Protein AF-W5SPZ3-F1 (afdb_monomer)

InterPro domains:
  IPR003459 Borrelia plasmid, OrfA [PF02414] (59-303)

Nearest PDB structures (foldseek):
  2qby-assembly1_B  TM=4.594E-01  e=6.215E-03  Saccharolobus solfataricus
  2qby-assembly1_A  TM=5.334E-01  e=4.120E-02  Saccharolobus solfataricus
  5dym-assembly1_A-2  TM=5.775E-01  e=6.797E-02  Clostridioides difficile R20291
  2dql-assembly1_B  TM=5.260E-01  e=2.068E-01  Nostoc sp. PCC 7120 = FACHB-418
  7ctg-assembly1_A  TM=5.514E-01  e=4.506E-01  Homo sapiens

pLDDT: mean 72.39, std 24.66, range [26.41, 97.06]

Foldseek 3Di:
DDDDDPDDDDPPPDDPVVVLVVLLVVLQVCLVVADPVQFAADESVVLSVLSVVLVVLLVLLVLLLVLLVVQVVVCVVVVNPSDDALVSSVVSSQVVCVVVVHDGDDSVSSVVSVVVCVVLVQWPWDWAQPDDPRDIGIHIHGDPVCVVVSSVSSSVVSSVVSCVVCVRYNYDYPPPDPPPPPPPPPDPPPVNVVVVVVVVVVVVVVVVDDDDDDDDDDDDDDDDDDDDDDDDDDDDDDDDDDDDDDDDDDDDDDDDDDDDDDPPPPPPPPDPVNCCCPVVVDDPVVLVVLVVPDPDPVSSSVD

Structure (mmCIF, N/CA/C/O backbone):
data_AF-W5SPZ3-F1
#
_entry.id   AF-W5SPZ3-F1
#
loop_
_atom_site.group_PDB
_atom_site.id
_atom_site.type_symbol
_atom_site.label_atom_id
_atom_site.label_alt_id
_atom_site.label_comp_id
_atom_site.label_asym_id
_atom_site.label_entity_id
_atom_site.label_seq_id
_atom_site.pdbx_PDB_ins_code
_atom_site.Cartn_x
_atom_site.Cartn_y
_atom_site.Cartn_z
_atom_site.occupancy
_atom_site.B_iso_or_equiv
_atom_site.auth_seq_id
_atom_site.auth_comp_id
_atom_site.auth_asym_id
_atom_site.auth_atom_id
_atom_site.pdbx_PDB_model_num
ATOM 1 N N . MET A 1 1 ? 9.256 -22.462 -10.336 1.00 31.89 1 MET A N 1
ATOM 2 C CA . MET A 1 1 ? 9.452 -21.916 -8.978 1.00 31.89 1 MET A CA 1
ATOM 3 C C . MET A 1 1 ? 10.903 -21.451 -8.911 1.00 31.89 1 MET A C 1
ATOM 5 O O . MET A 1 1 ? 11.784 -22.282 -8.759 1.00 31.89 1 MET A O 1
ATOM 9 N N . LEU A 1 2 ? 11.174 -20.178 -9.215 1.00 26.52 2 LEU A N 1
ATOM 10 C CA . LEU A 1 2 ? 12.537 -19.634 -9.271 1.00 26.52 2 LEU A CA 1
ATOM 11 C C . LEU A 1 2 ? 12.795 -18.860 -7.979 1.00 26.52 2 LEU A C 1
ATOM 13 O O . LEU A 1 2 ? 12.110 -17.883 -7.692 1.00 26.52 2 LEU A O 1
ATOM 17 N N . SER A 1 3 ? 13.736 -19.364 -7.182 1.00 32.34 3 SER A N 1
ATOM 18 C CA . SER A 1 3 ? 14.186 -18.739 -5.942 1.00 32.34 3 SER A CA 1
ATOM 19 C C . SER A 1 3 ? 14.969 -17.475 -6.274 1.00 32.34 3 SER A C 1
ATOM 21 O O . SER A 1 3 ? 15.983 -17.535 -6.965 1.00 32.34 3 SER A O 1
ATOM 23 N N . ILE A 1 4 ? 14.518 -16.343 -5.740 1.00 33.69 4 ILE A N 1
ATOM 24 C CA . ILE A 1 4 ? 15.308 -15.112 -5.663 1.00 33.69 4 ILE A CA 1
ATOM 25 C C . ILE A 1 4 ? 16.590 -15.440 -4.866 1.00 33.69 4 ILE A C 1
ATOM 27 O O . ILE A 1 4 ? 16.495 -16.199 -3.890 1.00 33.69 4 ILE A O 1
ATOM 31 N N . PRO A 1 5 ? 17.781 -14.937 -5.252 1.00 34.94 5 PRO A N 1
ATOM 32 C CA . PRO A 1 5 ? 19.013 -15.240 -4.536 1.00 34.94 5 PRO A CA 1
ATOM 33 C C . PRO A 1 5 ? 18.893 -14.743 -3.096 1.00 34.94 5 PRO A C 1
ATOM 35 O O . PRO A 1 5 ? 18.725 -13.549 -2.839 1.00 34.94 5 PRO A O 1
ATOM 38 N N . LYS A 1 6 ? 18.950 -15.682 -2.149 1.00 42.97 6 LYS A N 1
ATOM 39 C CA . LYS A 1 6 ? 19.091 -15.401 -0.722 1.00 42.97 6 LYS A CA 1
ATOM 40 C C . LYS A 1 6 ? 20.536 -15.003 -0.463 1.00 42.97 6 LYS A C 1
ATOM 42 O O . LYS A 1 6 ? 21.281 -15.807 0.071 1.00 42.97 6 LYS A O 1
ATOM 47 N N . ASP A 1 7 ? 20.907 -13.773 -0.793 1.00 36.78 7 ASP A N 1
ATOM 48 C CA . ASP A 1 7 ? 22.149 -13.208 -0.281 1.00 36.78 7 ASP A CA 1
ATOM 49 C C . ASP A 1 7 ? 21.964 -11.769 0.212 1.00 36.78 7 ASP A C 1
ATOM 51 O O . ASP A 1 7 ? 21.760 -10.818 -0.538 1.00 36.78 7 ASP A O 1
ATOM 55 N N . ASN A 1 8 ? 22.100 -11.674 1.538 1.00 38.31 8 ASN A N 1
ATOM 56 C CA . ASN A 1 8 ? 22.540 -10.531 2.336 1.00 38.31 8 ASN A CA 1
ATOM 57 C C . ASN A 1 8 ? 21.529 -9.439 2.726 1.00 38.31 8 ASN A C 1
ATOM 59 O O . ASN A 1 8 ? 21.464 -8.337 2.193 1.00 38.31 8 ASN A O 1
ATOM 63 N N . LYS A 1 9 ? 20.815 -9.766 3.815 1.00 40.72 9 LYS A N 1
ATOM 64 C CA . LYS A 1 9 ? 20.909 -9.109 5.138 1.00 40.72 9 LYS A CA 1
ATOM 65 C C . LYS A 1 9 ? 21.426 -7.658 5.126 1.00 40.72 9 LYS A C 1
ATOM 67 O O . LYS A 1 9 ? 22.585 -7.403 4.821 1.00 40.72 9 LYS A O 1
ATOM 72 N N . ASN A 1 10 ? 20.578 -6.768 5.651 1.00 33.59 10 ASN A N 1
ATOM 73 C CA . ASN A 1 10 ? 20.735 -5.318 5.840 1.00 33.59 10 ASN A CA 1
ATOM 74 C C . ASN A 1 10 ? 20.197 -4.445 4.699 1.00 33.59 10 ASN A C 1
ATOM 76 O O . ASN A 1 10 ? 20.886 -3.565 4.191 1.00 33.59 10 ASN A O 1
ATOM 80 N N .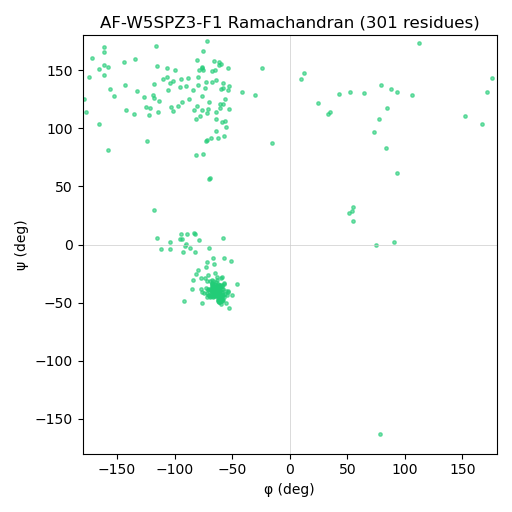 PHE A 1 11 ? 18.890 -4.539 4.443 1.00 39.53 11 PHE A N 1
ATOM 81 C CA . PHE A 1 11 ? 18.112 -3.396 3.947 1.00 39.53 11 PHE A CA 1
ATOM 82 C C . PHE A 1 11 ? 17.986 -2.321 5.055 1.00 39.53 11 PHE A C 1
ATOM 84 O O . PHE A 1 11 ? 16.900 -1.939 5.488 1.00 39.53 11 PHE A O 1
ATOM 91 N N . LYS A 1 12 ? 19.119 -1.833 5.579 1.00 39.62 12 LYS A N 1
ATOM 92 C CA . LYS A 1 12 ? 19.151 -0.589 6.354 1.00 39.62 12 LYS A CA 1
ATOM 93 C C . LYS A 1 12 ? 18.943 0.534 5.347 1.00 39.62 12 LYS A C 1
ATOM 95 O O . LYS A 1 12 ? 19.788 0.701 4.478 1.00 39.62 12 LYS A O 1
ATOM 100 N N . PHE A 1 13 ? 17.799 1.217 5.454 1.00 42.94 13 PHE A N 1
ATOM 101 C CA . PHE A 1 13 ? 17.369 2.400 4.696 1.00 42.94 13 PHE A CA 1
ATOM 102 C C . PHE A 1 13 ? 18.512 3.097 3.939 1.00 42.94 13 PHE A C 1
ATOM 104 O O . PHE A 1 13 ? 19.154 4.010 4.455 1.00 42.94 13 PHE A O 1
ATOM 111 N N . GLN A 1 14 ? 18.772 2.642 2.713 1.00 51.88 14 GLN A N 1
ATOM 112 C CA . GLN A 1 14 ? 19.632 3.354 1.779 1.00 51.88 14 GLN A CA 1
ATOM 113 C C . GLN A 1 14 ? 18.848 4.542 1.221 1.00 51.88 14 GLN A C 1
ATOM 115 O O . GLN A 1 14 ? 17.621 4.485 1.115 1.00 51.88 14 GLN A O 1
ATOM 120 N N . ASP A 1 15 ? 19.570 5.607 0.867 1.00 75.06 15 ASP A N 1
ATOM 121 C CA . ASP A 1 15 ? 19.090 6.720 0.044 1.00 75.06 15 ASP A CA 1
ATOM 122 C C . ASP A 1 15 ? 18.015 6.239 -0.961 1.00 75.06 15 ASP A C 1
ATOM 124 O O . ASP A 1 15 ? 18.263 5.261 -1.679 1.00 75.06 15 ASP A O 1
ATOM 128 N N . PRO A 1 16 ? 16.828 6.883 -1.038 1.00 79.62 16 PRO A N 1
ATOM 129 C CA . PRO A 1 16 ? 15.769 6.514 -1.977 1.00 79.62 16 PRO A CA 1
ATOM 130 C C . PRO A 1 16 ? 16.272 6.261 -3.403 1.00 79.62 16 PRO A C 1
ATOM 132 O O . PRO A 1 16 ? 15.758 5.385 -4.100 1.00 79.62 16 PRO A O 1
ATOM 135 N N . LYS A 1 17 ? 17.304 6.994 -3.840 1.00 84.94 17 LYS A N 1
ATOM 136 C CA . LYS A 1 17 ? 17.933 6.805 -5.151 1.00 84.94 17 LYS A CA 1
ATOM 137 C C . LYS A 1 17 ? 18.665 5.462 -5.264 1.00 84.94 17 LYS A C 1
ATOM 139 O O . LYS A 1 17 ? 18.541 4.801 -6.294 1.00 84.94 17 LYS A O 1
ATOM 144 N N . GLY A 1 18 ? 19.378 5.047 -4.218 1.00 87.44 18 GLY A N 1
ATOM 145 C CA . GLY A 1 18 ? 20.048 3.748 -4.130 1.00 87.44 18 GLY A CA 1
ATOM 146 C C . GLY A 1 18 ? 19.058 2.589 -4.217 1.00 87.44 18 GLY A C 1
ATOM 147 O O . GLY A 1 18 ? 19.229 1.701 -5.051 1.00 87.44 18 GLY A O 1
ATOM 148 N N . GLN A 1 19 ? 17.956 2.658 -3.461 1.00 86.94 19 GLN A N 1
ATOM 149 C CA . GLN A 1 19 ? 16.909 1.631 -3.501 1.00 86.94 19 GLN A CA 1
ATOM 150 C C . GLN A 1 19 ? 16.265 1.510 -4.891 1.00 86.94 19 GLN A C 1
ATOM 152 O O . GLN A 1 19 ? 16.075 0.402 -5.393 1.00 86.94 19 GLN A O 1
ATOM 157 N N . ILE A 1 20 ? 15.956 2.638 -5.541 1.00 91.56 20 ILE A N 1
ATOM 158 C CA . ILE A 1 20 ? 15.399 2.640 -6.903 1.00 91.56 20 ILE A CA 1
ATOM 159 C C . ILE A 1 20 ? 16.369 1.984 -7.886 1.00 91.56 20 ILE A C 1
ATOM 161 O O . ILE A 1 20 ? 15.948 1.169 -8.703 1.00 91.56 20 ILE A O 1
ATOM 165 N N . ASN A 1 21 ? 17.654 2.335 -7.815 1.00 91.69 21 ASN A N 1
ATOM 166 C CA . ASN A 1 21 ? 18.666 1.798 -8.719 1.00 91.69 21 ASN A CA 1
ATOM 167 C C . ASN A 1 21 ? 18.881 0.293 -8.512 1.00 91.69 21 ASN A C 1
ATOM 169 O O . ASN A 1 21 ? 19.030 -0.424 -9.495 1.00 91.69 21 ASN A O 1
ATOM 173 N N . ALA A 1 22 ? 18.847 -0.192 -7.268 1.00 91.38 22 ALA A N 1
ATOM 174 C CA . ALA A 1 22 ? 18.961 -1.617 -6.965 1.00 91.38 22 ALA A CA 1
ATOM 175 C C . ALA A 1 22 ? 17.798 -2.427 -7.565 1.00 91.38 22 ALA A C 1
ATOM 177 O O . ALA A 1 22 ? 18.033 -3.419 -8.250 1.00 91.38 22 ALA A O 1
ATOM 178 N N . ILE A 1 23 ? 16.553 -1.962 -7.381 1.00 92.44 23 ILE A N 1
ATOM 179 C CA . ILE A 1 23 ? 15.364 -2.598 -7.979 1.00 92.44 23 ILE A CA 1
ATOM 180 C C . ILE A 1 23 ? 15.428 -2.533 -9.509 1.00 92.44 23 ILE A C 1
ATOM 182 O O . ILE A 1 23 ? 15.086 -3.487 -10.195 1.00 92.44 23 ILE A O 1
ATOM 186 N N . LEU A 1 24 ? 15.865 -1.404 -10.068 1.00 93.75 24 LEU A N 1
ATOM 187 C CA . LEU A 1 24 ? 15.978 -1.256 -11.514 1.00 93.75 24 LEU A CA 1
ATOM 188 C C . LEU A 1 24 ? 17.011 -2.224 -12.098 1.00 93.75 24 LEU A C 1
ATOM 190 O O . LEU A 1 24 ? 16.742 -2.844 -13.121 1.00 93.75 24 LEU A O 1
ATOM 194 N N . LYS A 1 25 ? 18.161 -2.377 -11.433 1.00 93.12 25 LYS A N 1
ATOM 195 C CA . LYS A 1 25 ? 19.217 -3.302 -11.848 1.00 93.12 25 LYS A CA 1
ATOM 196 C C . LYS A 1 25 ? 18.715 -4.747 -11.859 1.00 93.12 25 LYS A C 1
ATOM 198 O O . LYS A 1 25 ? 18.863 -5.410 -12.880 1.00 93.12 25 LYS A O 1
ATOM 203 N N . SER A 1 26 ? 18.040 -5.192 -10.796 1.00 92.06 26 SER A N 1
ATOM 204 C CA . SER A 1 26 ? 17.489 -6.553 -10.750 1.00 92.06 26 SER A CA 1
ATOM 205 C C . SER A 1 26 ? 16.417 -6.792 -11.819 1.00 92.06 26 SER A C 1
ATOM 207 O O . SER A 1 26 ? 16.366 -7.862 -12.414 1.00 92.06 26 SER A O 1
ATOM 209 N N . LEU A 1 27 ? 15.588 -5.789 -12.136 1.00 93.19 27 LEU A N 1
ATOM 210 C CA . LEU A 1 27 ? 14.609 -5.893 -13.224 1.00 93.19 27 LEU A CA 1
ATOM 211 C C . LEU A 1 27 ? 15.258 -5.980 -14.613 1.00 93.19 27 LEU A C 1
ATOM 213 O O . LEU A 1 27 ? 14.724 -6.664 -15.484 1.00 93.19 27 LEU A O 1
ATOM 217 N N . VAL A 1 28 ? 16.378 -5.286 -14.832 1.00 92.12 28 VAL A N 1
ATOM 218 C CA . VAL A 1 28 ? 17.130 -5.334 -16.097 1.00 92.12 28 VAL A CA 1
ATOM 219 C C . VAL A 1 28 ? 17.830 -6.679 -16.267 1.00 92.12 28 VAL A C 1
ATOM 221 O O . VAL A 1 28 ? 17.812 -7.226 -17.364 1.00 92.12 28 VAL A O 1
ATOM 224 N N . GLU A 1 29 ? 18.382 -7.251 -15.195 1.00 92.38 29 GLU A N 1
ATOM 225 C CA . GLU A 1 29 ? 18.983 -8.595 -15.215 1.00 92.38 29 GLU A CA 1
ATOM 226 C C . GLU A 1 29 ? 17.976 -9.663 -15.687 1.00 92.38 29 GLU A C 1
ATOM 228 O O . GLU A 1 29 ? 18.333 -10.561 -16.448 1.00 92.38 29 GLU A O 1
ATOM 233 N N . LEU A 1 30 ? 16.686 -9.507 -15.358 1.00 90.19 30 LEU A N 1
ATOM 234 C CA . LEU A 1 30 ? 15.619 -10.400 -15.830 1.00 90.19 30 LEU A CA 1
ATOM 235 C C . LEU A 1 30 ? 15.353 -10.331 -17.343 1.00 90.19 30 LEU A C 1
ATOM 237 O O . LEU A 1 30 ? 14.642 -11.192 -17.862 1.00 90.19 30 LEU A O 1
ATOM 241 N N . ASN A 1 31 ? 15.890 -9.347 -18.072 1.00 90.81 31 ASN A N 1
ATOM 242 C CA . ASN A 1 31 ? 15.748 -9.299 -19.530 1.00 90.81 31 ASN A CA 1
ATOM 243 C C . ASN A 1 31 ? 16.418 -10.489 -20.228 1.00 90.81 31 ASN A C 1
ATOM 245 O O . ASN A 1 31 ? 15.949 -10.881 -21.290 1.00 90.81 31 ASN A O 1
ATOM 249 N N . ILE A 1 32 ? 17.467 -11.077 -19.637 1.00 88.06 32 ILE A N 1
ATOM 250 C CA . ILE A 1 32 ? 18.201 -12.225 -20.208 1.00 88.06 32 ILE A CA 1
ATOM 251 C C . ILE A 1 32 ? 17.267 -13.424 -20.443 1.00 88.06 32 ILE A C 1
ATOM 253 O O . ILE A 1 32 ? 17.492 -14.235 -21.335 1.00 88.06 32 ILE A O 1
ATOM 257 N N . HIS A 1 33 ? 16.196 -13.526 -19.657 1.00 87.44 33 HIS A N 1
ATOM 258 C CA . HIS A 1 33 ? 15.232 -14.622 -19.724 1.00 87.44 33 HIS A CA 1
ATOM 259 C C . HIS A 1 33 ? 14.021 -14.328 -20.622 1.00 87.44 33 HIS A C 1
ATOM 261 O O . HIS A 1 33 ? 13.083 -15.124 -20.649 1.00 87.44 33 HIS A O 1
ATOM 267 N N . LYS A 1 34 ? 13.996 -13.184 -21.315 1.00 87.50 34 LYS A N 1
ATOM 268 C CA . LYS A 1 34 ? 12.874 -12.771 -22.166 1.00 87.50 34 LYS A CA 1
ATOM 269 C C . LYS A 1 34 ? 13.198 -13.029 -23.628 1.00 87.50 34 LYS A C 1
ATOM 271 O O . LYS A 1 34 ? 14.313 -12.770 -24.065 1.00 87.50 34 LYS A O 1
ATOM 276 N N . ASP A 1 35 ? 12.204 -13.492 -24.381 1.00 84.25 35 ASP A N 1
ATOM 277 C CA . ASP A 1 35 ? 12.314 -13.646 -25.831 1.00 84.25 35 ASP A CA 1
ATOM 278 C C . ASP A 1 35 ? 12.199 -12.269 -26.514 1.00 84.25 35 ASP A C 1
ATOM 280 O O . ASP A 1 35 ? 11.132 -11.645 -26.423 1.00 84.25 35 ASP A O 1
ATOM 284 N N . PRO A 1 36 ? 13.250 -11.782 -27.204 1.00 79.38 36 PRO A N 1
ATOM 285 C CA . PRO A 1 36 ? 13.216 -10.514 -27.927 1.00 79.38 36 PRO A CA 1
ATOM 286 C C . PRO A 1 36 ? 12.154 -10.442 -29.019 1.00 79.38 36 PRO A C 1
ATOM 288 O O . PRO A 1 36 ? 11.645 -9.359 -29.288 1.00 79.38 36 PRO A O 1
ATOM 291 N N . ASN A 1 37 ? 11.784 -11.575 -29.617 1.00 78.81 37 ASN A N 1
ATOM 292 C CA . ASN A 1 37 ? 10.853 -11.603 -30.743 1.00 78.81 37 ASN A CA 1
ATOM 293 C C . ASN A 1 37 ? 9.386 -11.489 -30.306 1.00 78.81 37 ASN A C 1
ATOM 295 O O . ASN A 1 37 ? 8.538 -11.087 -31.098 1.00 78.81 37 ASN A O 1
ATOM 299 N N . ASN A 1 38 ? 9.083 -11.827 -29.050 1.00 83.19 38 ASN A N 1
ATOM 300 C CA . ASN A 1 38 ? 7.722 -11.831 -28.508 1.00 83.19 38 ASN A CA 1
ATOM 301 C C . ASN A 1 38 ? 7.486 -10.740 -27.445 1.00 83.19 38 ASN A C 1
ATOM 303 O O . ASN A 1 38 ? 6.376 -10.584 -26.939 1.00 83.19 38 ASN A O 1
ATOM 307 N N . SER A 1 39 ? 8.526 -9.989 -27.073 1.00 86.12 39 SER A N 1
ATOM 308 C CA . SER A 1 39 ? 8.454 -8.995 -25.999 1.00 86.12 39 SER A CA 1
ATOM 309 C C . SER A 1 39 ? 8.385 -7.572 -26.539 1.00 86.12 39 SER A C 1
ATOM 311 O O . SER A 1 39 ? 9.126 -7.186 -27.438 1.00 86.12 39 SER A O 1
ATOM 313 N N . GLN A 1 40 ? 7.548 -6.739 -25.926 1.00 89.44 40 GLN A N 1
ATOM 314 C CA . GLN A 1 40 ? 7.516 -5.305 -26.216 1.00 89.44 40 GLN A CA 1
ATOM 315 C C . GLN A 1 40 ? 8.707 -4.594 -25.562 1.00 89.44 40 GLN A C 1
ATOM 317 O O . GLN A 1 40 ? 9.184 -4.998 -24.507 1.00 89.44 40 GLN A O 1
ATOM 322 N N . THR A 1 41 ? 9.185 -3.486 -26.118 1.00 90.44 41 THR A N 1
ATOM 323 C CA . THR A 1 41 ? 10.244 -2.696 -25.469 1.00 90.44 41 THR A CA 1
ATOM 324 C C . THR A 1 41 ? 9.667 -1.661 -24.506 1.00 90.44 41 THR A C 1
ATOM 326 O O . THR A 1 41 ? 8.653 -1.026 -24.796 1.00 90.44 41 THR A O 1
ATOM 329 N N . ILE A 1 42 ? 10.340 -1.421 -23.380 1.00 91.69 42 ILE A N 1
ATOM 330 C CA . ILE A 1 42 ? 9.983 -0.369 -22.422 1.00 91.69 42 ILE A CA 1
ATOM 331 C C . ILE A 1 42 ? 11.215 0.446 -22.021 1.00 91.69 42 ILE A C 1
ATOM 333 O O . ILE A 1 42 ? 12.254 -0.100 -21.659 1.00 91.69 42 ILE A O 1
ATOM 337 N N . ARG A 1 43 ? 11.101 1.778 -22.058 1.00 91.75 43 ARG A N 1
ATOM 338 C CA . ARG A 1 43 ? 12.211 2.673 -21.697 1.00 91.75 43 ARG A CA 1
ATOM 339 C C . ARG A 1 43 ? 12.545 2.578 -20.207 1.00 91.75 43 ARG A C 1
ATOM 341 O O . ARG A 1 43 ? 11.654 2.617 -19.351 1.00 91.75 43 ARG A O 1
ATOM 348 N N . MET A 1 44 ? 13.838 2.605 -19.895 1.00 92.62 44 MET A N 1
ATOM 349 C CA . MET A 1 44 ? 14.387 2.643 -18.535 1.00 92.62 44 MET A CA 1
ATOM 350 C C . MET A 1 44 ? 13.753 3.739 -17.663 1.00 92.62 44 MET A C 1
ATOM 352 O O . MET A 1 44 ? 13.396 3.514 -16.505 1.00 92.62 44 MET A O 1
ATOM 356 N N . SER A 1 45 ? 13.571 4.938 -18.225 1.00 90.62 45 SER A N 1
ATOM 357 C CA . SER A 1 45 ? 12.938 6.077 -17.542 1.00 90.62 45 SER A CA 1
ATOM 358 C C . SER A 1 45 ? 11.508 5.781 -17.079 1.00 90.62 45 SER A C 1
ATOM 360 O O . SER A 1 45 ? 11.119 6.171 -15.973 1.00 90.62 45 SER A O 1
ATOM 362 N N . TYR A 1 46 ? 10.735 5.050 -17.883 1.00 92.81 46 TYR A N 1
ATOM 363 C CA . TYR A 1 46 ? 9.367 4.679 -17.545 1.00 92.81 46 TYR A CA 1
ATOM 364 C C . TYR A 1 46 ? 9.329 3.623 -16.436 1.00 92.81 46 TYR A C 1
ATOM 366 O O . TYR A 1 46 ? 8.549 3.753 -15.490 1.00 92.81 46 TYR A O 1
ATOM 374 N N . VAL A 1 47 ? 10.218 2.626 -16.487 1.00 94.75 47 VAL A N 1
ATOM 375 C CA . VAL A 1 47 ? 10.364 1.635 -15.407 1.00 94.75 47 VAL A CA 1
ATOM 376 C C . VAL A 1 47 ? 10.757 2.321 -14.099 1.00 94.75 47 VAL A C 1
ATOM 378 O O . VAL A 1 47 ? 10.131 2.091 -13.065 1.00 94.75 47 VAL A O 1
ATOM 381 N N . LYS A 1 48 ? 11.711 3.258 -14.142 1.00 95.12 48 LYS A N 1
ATOM 382 C CA . LYS A 1 48 ? 12.108 4.061 -12.977 1.00 95.12 48 LYS A CA 1
ATOM 383 C C . LYS A 1 48 ? 10.922 4.809 -12.359 1.00 95.12 48 LYS A C 1
ATOM 385 O O . LYS A 1 48 ? 10.766 4.823 -11.137 1.00 95.12 48 LYS A O 1
ATOM 390 N N . LEU A 1 49 ? 10.049 5.391 -13.184 1.00 94.38 49 LEU A N 1
ATOM 391 C CA . LEU A 1 49 ? 8.821 6.038 -12.714 1.00 94.38 49 LEU A CA 1
ATOM 392 C C . LEU A 1 49 ? 7.858 5.041 -12.046 1.00 94.38 49 LEU A C 1
ATOM 394 O O . LEU A 1 49 ? 7.248 5.378 -11.027 1.00 94.38 49 LEU A O 1
ATOM 398 N N . GLN A 1 50 ? 7.715 3.829 -12.591 1.00 95.81 50 GLN A N 1
ATOM 399 C CA . GLN A 1 50 ? 6.897 2.779 -11.978 1.00 95.81 50 GLN A CA 1
ATOM 400 C C . GLN A 1 50 ? 7.442 2.356 -10.608 1.00 95.81 50 GLN A C 1
ATOM 402 O O . GLN A 1 50 ? 6.663 2.289 -9.656 1.00 95.81 50 GLN A O 1
ATOM 407 N N . ILE A 1 51 ? 8.763 2.182 -10.469 1.00 95.88 51 ILE A N 1
ATOM 408 C CA . ILE A 1 51 ? 9.415 1.877 -9.182 1.00 95.88 51 ILE A CA 1
ATOM 409 C C . ILE A 1 51 ? 9.127 2.984 -8.160 1.00 95.88 51 ILE A C 1
ATOM 411 O O . ILE A 1 51 ? 8.698 2.703 -7.044 1.00 95.88 51 ILE A O 1
ATOM 415 N N . ILE A 1 52 ? 9.268 4.258 -8.544 1.00 94.06 52 ILE A N 1
ATOM 416 C CA . ILE A 1 52 ? 8.966 5.395 -7.655 1.00 94.06 52 ILE A CA 1
ATOM 417 C C . ILE A 1 52 ? 7.504 5.360 -7.188 1.00 94.06 52 ILE A C 1
ATOM 419 O O . ILE A 1 52 ? 7.216 5.586 -6.010 1.00 94.06 52 ILE A O 1
ATOM 423 N N . LYS A 1 53 ? 6.556 5.088 -8.094 1.00 93.56 53 LYS A N 1
ATOM 424 C CA . LYS A 1 53 ? 5.129 4.973 -7.746 1.00 93.56 53 LYS A CA 1
ATOM 425 C C . LYS A 1 53 ? 4.870 3.790 -6.810 1.00 93.56 53 LYS A C 1
ATOM 427 O O . LYS A 1 53 ? 4.088 3.933 -5.869 1.00 93.56 53 LYS A O 1
ATOM 432 N N . MET A 1 54 ? 5.536 2.661 -7.046 1.00 95.88 54 MET A N 1
ATOM 433 C CA . MET A 1 54 ? 5.471 1.470 -6.203 1.00 95.88 54 MET A CA 1
ATOM 434 C C . MET A 1 54 ? 5.978 1.768 -4.784 1.00 95.88 54 MET A C 1
ATOM 436 O O . MET A 1 54 ? 5.242 1.543 -3.827 1.00 95.88 54 MET A O 1
ATOM 440 N N . LEU A 1 55 ? 7.145 2.402 -4.634 1.00 94.31 55 LEU A N 1
ATOM 441 C CA . LEU A 1 55 ? 7.702 2.776 -3.325 1.00 94.31 55 LEU A CA 1
ATOM 442 C C . LEU A 1 55 ? 6.827 3.800 -2.580 1.00 94.31 55 LEU A C 1
ATOM 444 O O . LEU A 1 55 ? 6.620 3.699 -1.371 1.00 94.31 55 LEU A O 1
ATOM 448 N N . LYS A 1 56 ? 6.226 4.762 -3.295 1.00 93.06 56 LYS A N 1
ATOM 449 C CA . LYS A 1 56 ? 5.231 5.678 -2.703 1.00 93.06 56 LYS A CA 1
ATOM 450 C C . LYS A 1 56 ? 4.009 4.927 -2.171 1.00 93.06 56 LYS A C 1
ATOM 452 O O . LYS A 1 56 ? 3.482 5.278 -1.116 1.00 93.06 56 LYS A O 1
ATOM 457 N N . ARG A 1 57 ? 3.546 3.901 -2.894 1.00 94.88 57 ARG A N 1
ATOM 458 C CA . ARG A 1 57 ? 2.457 3.023 -2.448 1.00 94.88 57 ARG A CA 1
ATOM 459 C C . ARG A 1 57 ? 2.875 2.198 -1.230 1.00 94.88 57 ARG A C 1
ATOM 461 O O . ARG A 1 57 ? 2.119 2.177 -0.267 1.00 94.88 57 ARG A O 1
ATOM 468 N N . TYR A 1 58 ? 4.066 1.607 -1.238 1.00 95.94 58 TYR A N 1
ATOM 469 C CA . TYR A 1 58 ? 4.640 0.873 -0.106 1.00 95.94 58 TYR A CA 1
ATOM 470 C C . TYR A 1 58 ? 4.638 1.706 1.185 1.00 95.94 58 TYR A C 1
ATOM 472 O O . TYR A 1 58 ? 4.019 1.319 2.176 1.00 95.94 58 TYR A O 1
ATOM 480 N N . ASN A 1 59 ? 5.217 2.909 1.140 1.00 94.00 59 ASN A N 1
ATOM 481 C CA . ASN A 1 59 ? 5.270 3.813 2.292 1.00 94.00 59 ASN A CA 1
ATOM 482 C C . ASN A 1 59 ? 3.877 4.177 2.819 1.00 94.00 59 ASN A C 1
ATOM 484 O O . ASN A 1 59 ? 3.679 4.324 4.025 1.00 94.00 59 ASN A O 1
ATOM 488 N N . ARG A 1 60 ? 2.895 4.324 1.924 1.00 96.06 60 ARG A N 1
ATOM 489 C CA . ARG A 1 60 ? 1.507 4.591 2.308 1.00 96.06 60 ARG A CA 1
ATOM 490 C C . ARG A 1 60 ? 0.859 3.386 2.990 1.00 96.06 60 ARG A C 1
ATOM 492 O O . ARG A 1 60 ? 0.225 3.570 4.023 1.00 96.06 60 ARG A O 1
ATOM 499 N N . ILE A 1 61 ? 1.038 2.176 2.457 1.00 97.06 61 ILE A N 1
ATOM 500 C CA . ILE A 1 61 ? 0.496 0.943 3.051 1.00 97.06 61 ILE A CA 1
ATOM 501 C C . ILE A 1 61 ? 1.085 0.721 4.452 1.00 97.06 61 ILE A C 1
ATOM 503 O O . ILE A 1 61 ? 0.343 0.387 5.372 1.00 97.06 61 ILE A O 1
ATOM 507 N N . ILE A 1 62 ? 2.379 0.993 4.656 1.00 96.62 62 ILE A N 1
ATOM 508 C CA . ILE A 1 62 ? 2.998 0.928 5.991 1.00 96.62 62 ILE A CA 1
ATOM 509 C C . ILE A 1 62 ? 2.319 1.885 6.972 1.00 96.62 62 ILE A C 1
ATOM 511 O O . ILE A 1 62 ? 2.030 1.495 8.101 1.00 96.62 62 ILE A O 1
ATOM 515 N N . LYS A 1 63 ? 2.019 3.121 6.556 1.00 96.56 63 LYS A N 1
ATOM 516 C CA . LYS A 1 63 ? 1.290 4.076 7.406 1.00 96.56 63 LYS A CA 1
ATOM 517 C C . LYS A 1 63 ? -0.119 3.594 7.743 1.00 96.56 63 LYS A C 1
ATOM 519 O O . LYS A 1 63 ? -0.556 3.777 8.874 1.00 96.56 63 LYS A O 1
ATOM 524 N N . VAL A 1 64 ? -0.817 2.970 6.789 1.00 97.06 64 VAL A N 1
ATOM 525 C CA . VAL A 1 64 ? -2.129 2.342 7.034 1.00 97.06 64 VAL A CA 1
ATOM 526 C C . VAL A 1 64 ? -2.001 1.240 8.083 1.00 97.06 64 VAL A C 1
ATOM 528 O O . VAL A 1 64 ? -2.744 1.247 9.062 1.00 97.06 64 VAL A O 1
ATOM 531 N N . TYR A 1 65 ? -1.033 0.336 7.915 1.00 97.06 65 TYR A N 1
ATOM 532 C CA . TYR A 1 65 ? -0.782 -0.751 8.861 1.00 97.06 65 TYR A CA 1
ATOM 533 C C . TYR A 1 65 ? -0.458 -0.220 10.266 1.00 97.06 65 TYR A C 1
ATOM 535 O O . TYR A 1 65 ? -1.024 -0.682 11.254 1.00 97.06 65 TYR A O 1
ATOM 543 N N . TRP A 1 66 ? 0.384 0.812 10.357 1.00 97.06 66 TRP A N 1
ATOM 544 C CA . TRP A 1 66 ? 0.715 1.477 11.616 1.00 97.06 66 TRP A CA 1
ATOM 545 C C . TRP A 1 66 ? -0.499 2.152 12.272 1.00 97.06 66 TRP A C 1
ATOM 547 O O . TRP A 1 66 ? -0.713 1.987 13.468 1.00 97.06 66 TRP A O 1
ATOM 557 N N . ALA A 1 67 ? -1.330 2.867 11.507 1.00 96.81 67 ALA A N 1
ATOM 558 C CA . ALA A 1 67 ? -2.526 3.521 12.041 1.00 96.81 67 ALA A CA 1
ATOM 559 C C . ALA A 1 67 ? -3.521 2.506 12.630 1.00 96.81 67 ALA A C 1
ATOM 561 O O . ALA A 1 67 ? -4.101 2.754 13.689 1.00 96.81 67 ALA A O 1
ATOM 562 N N . ILE A 1 68 ? -3.676 1.349 11.973 1.00 96.19 68 ILE A N 1
ATOM 563 C CA . ILE A 1 68 ? -4.462 0.222 12.491 1.00 96.19 68 ILE A CA 1
ATOM 564 C C . ILE A 1 68 ? -3.855 -0.297 13.796 1.00 96.19 68 ILE A C 1
ATOM 566 O O . ILE A 1 68 ? -4.586 -0.481 14.766 1.00 96.19 68 ILE A O 1
ATOM 570 N N . ASN A 1 69 ? -2.533 -0.480 13.843 1.00 95.19 69 ASN A N 1
ATOM 571 C CA . ASN A 1 69 ? -1.831 -0.920 15.047 1.00 95.19 69 ASN A CA 1
ATOM 572 C C . ASN A 1 69 ? -2.100 -0.006 16.242 1.00 95.19 69 ASN A C 1
ATOM 574 O O . ASN A 1 69 ? -2.496 -0.474 17.303 1.00 95.19 69 ASN A O 1
ATOM 578 N N . THR A 1 70 ? -1.942 1.304 16.053 1.00 95.25 70 THR A N 1
ATOM 579 C CA . THR A 1 70 ? -2.184 2.295 17.105 1.00 95.25 70 THR A CA 1
ATOM 580 C C . THR A 1 70 ? -3.624 2.221 17.611 1.00 95.25 70 THR A C 1
ATOM 582 O O . THR A 1 70 ? -3.851 2.130 18.814 1.00 95.25 70 THR A O 1
ATOM 585 N N . LYS A 1 71 ? -4.612 2.182 16.708 1.00 94.62 71 LYS A N 1
ATOM 586 C CA . LYS A 1 71 ? -6.025 2.096 17.101 1.00 94.62 71 LYS A CA 1
ATOM 587 C C . LYS A 1 71 ? -6.393 0.774 17.776 1.00 94.62 71 LYS A C 1
ATOM 589 O O . LYS A 1 71 ? -7.168 0.782 18.727 1.00 94.62 71 LYS A O 1
ATOM 594 N N . ASN A 1 72 ? -5.797 -0.337 17.359 1.00 92.50 72 ASN A N 1
ATOM 595 C CA . ASN A 1 72 ? -5.956 -1.622 18.037 1.00 92.50 72 ASN A CA 1
ATOM 596 C C . ASN A 1 72 ? -5.373 -1.621 19.447 1.00 92.50 72 ASN A C 1
ATOM 598 O O . ASN A 1 72 ? -5.984 -2.182 20.354 1.00 92.50 72 ASN A O 1
ATOM 602 N N . THR A 1 73 ? -4.201 -1.016 19.632 1.00 92.88 73 THR A N 1
ATOM 603 C CA . THR A 1 73 ? -3.568 -0.898 20.947 1.00 92.88 73 THR A CA 1
ATOM 604 C C . THR A 1 73 ? -4.448 -0.090 21.893 1.00 92.88 73 THR A C 1
ATOM 606 O O . THR A 1 73 ? -4.757 -0.576 22.976 1.00 92.88 73 THR A O 1
ATOM 609 N N . ASN A 1 74 ? -4.945 1.067 21.450 1.00 94.12 74 ASN A N 1
ATOM 610 C CA . ASN A 1 74 ? -5.882 1.895 22.211 1.00 94.12 74 ASN A CA 1
ATOM 611 C C . ASN A 1 74 ? -7.171 1.149 22.587 1.00 94.12 74 ASN A C 1
ATOM 613 O O . ASN A 1 74 ? -7.581 1.145 23.747 1.00 94.12 74 ASN A O 1
ATOM 617 N N . TYR A 1 75 ? -7.791 0.467 21.621 1.00 92.00 75 TYR A N 1
ATOM 618 C CA . TYR A 1 75 ? -8.997 -0.327 21.857 1.00 92.00 75 TYR A CA 1
ATOM 619 C C . TYR A 1 75 ? -8.762 -1.413 22.917 1.00 92.00 75 TYR A C 1
ATOM 621 O O . TYR A 1 75 ? -9.573 -1.593 23.819 1.00 92.00 75 TYR A O 1
ATOM 629 N N . LYS A 1 76 ? -7.620 -2.112 22.859 1.00 91.38 76 LYS A N 1
ATOM 630 C CA . LYS A 1 76 ? -7.260 -3.133 23.855 1.00 91.38 76 LYS A CA 1
ATOM 631 C C . LYS A 1 76 ? -6.966 -2.530 25.232 1.00 91.38 76 LYS A C 1
ATOM 633 O O . LYS A 1 76 ? -7.440 -3.063 26.227 1.00 91.38 76 LYS A O 1
ATOM 638 N N . GLN A 1 77 ? -6.206 -1.435 25.296 1.00 94.75 77 GLN A N 1
ATOM 639 C CA . GLN A 1 77 ? -5.841 -0.762 26.553 1.00 94.75 77 GLN A CA 1
ATOM 640 C C . GLN A 1 77 ? -7.054 -0.172 27.275 1.00 94.75 77 GLN A C 1
ATOM 642 O O . GLN A 1 77 ? -7.124 -0.204 28.497 1.00 94.75 77 GLN A O 1
ATOM 647 N N . SER A 1 78 ? -8.027 0.322 26.515 1.00 93.75 78 SER A N 1
ATOM 648 C CA . SER A 1 78 ? -9.284 0.859 27.035 1.00 93.75 78 SER A CA 1
ATOM 649 C C . SER A 1 78 ? -10.336 -0.216 27.328 1.00 93.75 78 SER A C 1
ATOM 651 O O . SER A 1 78 ? -11.495 0.122 27.547 1.00 93.75 78 SER A O 1
ATOM 653 N N . MET A 1 79 ? -9.976 -1.506 27.298 1.00 92.19 79 MET A N 1
ATOM 654 C CA . MET A 1 79 ? -10.913 -2.621 27.503 1.00 92.19 79 MET A CA 1
ATOM 655 C C . MET A 1 79 ? -12.125 -2.579 26.553 1.00 92.19 79 MET A C 1
ATOM 657 O O . MET A 1 79 ? -13.225 -2.998 26.902 1.00 92.19 79 MET A O 1
ATOM 661 N N . GLY A 1 80 ? -11.917 -2.076 25.335 1.00 85.69 80 GLY A N 1
ATOM 662 C CA . GLY A 1 80 ? -12.928 -1.980 24.288 1.00 85.69 80 GLY A CA 1
ATOM 663 C C . GLY A 1 80 ? -13.733 -0.679 24.264 1.00 85.69 80 GLY A C 1
ATOM 664 O O . GLY A 1 80 ? -14.606 -0.550 23.412 1.00 85.69 80 GLY A O 1
ATOM 665 N N . ILE A 1 81 ? -13.444 0.282 25.149 1.00 89.12 81 ILE A N 1
ATOM 666 C CA . ILE A 1 81 ? -14.172 1.560 25.229 1.00 89.12 81 ILE A CA 1
ATOM 667 C C . ILE A 1 81 ? -13.790 2.499 24.073 1.00 89.12 81 ILE A C 1
ATOM 669 O O . ILE A 1 81 ? -14.654 3.149 23.486 1.00 89.12 81 ILE A O 1
ATOM 673 N N . GLU A 1 82 ? -12.505 2.577 23.712 1.00 89.19 82 GLU A N 1
ATOM 674 C CA . GLU A 1 82 ? -12.038 3.404 22.592 1.00 89.19 82 GLU A CA 1
ATOM 675 C C . GLU A 1 82 ? -12.245 2.697 21.251 1.00 89.19 82 GLU A C 1
ATOM 677 O O . GLU A 1 82 ? -11.315 2.171 20.631 1.00 89.19 82 GLU A O 1
ATOM 682 N N . GLU A 1 83 ? -13.488 2.697 20.783 1.00 87.94 83 GLU A N 1
ATOM 683 C CA . GLU A 1 83 ? -13.813 2.220 19.447 1.00 87.94 83 GLU A CA 1
ATOM 684 C C . GLU A 1 83 ? -13.205 3.099 18.348 1.00 87.94 83 GLU A C 1
ATOM 686 O O . GLU A 1 83 ? -12.887 4.281 18.517 1.00 87.94 83 GLU A O 1
ATOM 691 N N . TYR A 1 84 ? -13.053 2.505 17.169 1.00 91.06 84 TYR A N 1
ATOM 692 C CA . TYR A 1 84 ? -12.621 3.220 15.983 1.00 91.06 84 TYR A CA 1
ATOM 693 C C . TYR A 1 84 ? -13.321 2.671 14.746 1.00 91.06 84 TYR A C 1
ATOM 695 O O . TYR A 1 84 ? -13.761 1.524 14.688 1.00 91.06 84 TYR A O 1
ATOM 703 N N . SER A 1 85 ? -13.382 3.509 13.724 1.00 88.88 85 SER A N 1
ATOM 704 C CA . SER A 1 85 ? -13.959 3.198 12.427 1.00 88.88 85 SER A CA 1
ATOM 705 C C . SER A 1 85 ? -12.903 3.233 11.321 1.00 88.88 85 SER A C 1
ATOM 707 O O . SER A 1 85 ? -11.782 3.726 11.487 1.00 88.88 85 SER A O 1
ATOM 709 N N . ALA A 1 86 ? -13.284 2.781 10.124 1.00 89.31 86 ALA A N 1
ATOM 710 C CA . ALA A 1 86 ? -12.457 2.941 8.931 1.00 89.31 86 ALA A CA 1
ATOM 711 C C . ALA A 1 86 ? -12.120 4.418 8.638 1.00 89.31 86 ALA A C 1
ATOM 713 O O . ALA A 1 86 ? -11.021 4.711 8.165 1.00 89.31 86 ALA A O 1
ATOM 714 N N . CYS A 1 87 ? -13.029 5.351 8.947 1.00 89.69 87 CYS A N 1
ATOM 715 C CA . CYS A 1 87 ? -12.802 6.786 8.766 1.00 89.69 87 CYS A CA 1
ATOM 716 C C . CYS A 1 87 ? -11.667 7.304 9.658 1.00 89.69 87 CYS A C 1
ATOM 718 O O . CYS A 1 87 ? -10.881 8.135 9.208 1.00 89.69 87 CYS A O 1
ATOM 720 N N . ASP A 1 88 ? -11.536 6.793 10.884 1.00 93.00 88 ASP A N 1
ATOM 721 C CA . ASP A 1 88 ? -10.474 7.209 11.806 1.00 93.00 88 ASP A CA 1
ATOM 722 C C . ASP A 1 88 ? -9.096 6.820 11.278 1.00 93.00 88 ASP A C 1
ATOM 724 O O . ASP A 1 88 ? -8.183 7.647 11.245 1.00 93.00 88 ASP A O 1
ATOM 728 N N . ILE A 1 89 ? -8.971 5.591 10.768 1.00 95.00 89 ILE A N 1
ATOM 729 C CA . ILE A 1 89 ? -7.751 5.114 10.105 1.00 95.00 89 ILE A CA 1
ATOM 730 C C . ILE A 1 89 ? -7.417 6.000 8.903 1.00 95.00 89 ILE A C 1
ATOM 732 O O . ILE A 1 89 ? -6.286 6.469 8.770 1.00 95.00 89 ILE A O 1
ATOM 736 N N . GLN A 1 90 ? -8.403 6.281 8.046 1.00 93.69 90 GLN A N 1
ATOM 737 C CA . GLN A 1 90 ? -8.208 7.134 6.873 1.00 93.69 90 GLN A CA 1
ATOM 738 C C . GLN A 1 90 ? -7.736 8.539 7.264 1.00 93.69 90 GLN A C 1
ATOM 740 O O . GLN A 1 90 ? -6.791 9.051 6.669 1.00 93.69 90 GLN A O 1
ATOM 745 N N . ASN A 1 91 ? -8.351 9.151 8.277 1.00 94.00 91 ASN A N 1
ATOM 746 C CA . ASN A 1 91 ? -8.002 10.494 8.734 1.00 94.00 91 ASN A CA 1
ATOM 747 C C . ASN A 1 91 ? -6.579 10.560 9.303 1.00 94.00 91 ASN A C 1
ATOM 749 O O . ASN A 1 91 ? -5.851 11.507 9.004 1.00 94.00 91 ASN A O 1
ATOM 753 N N . ILE A 1 92 ? -6.162 9.556 10.081 1.00 95.56 92 ILE A N 1
ATOM 754 C CA . ILE A 1 92 ? -4.787 9.464 10.596 1.00 95.56 92 ILE A CA 1
ATOM 755 C C . ILE A 1 92 ? -3.800 9.374 9.433 1.00 95.56 92 ILE A C 1
ATOM 757 O O . ILE A 1 92 ? -2.848 10.147 9.368 1.00 95.56 92 ILE A O 1
ATOM 761 N N . VAL A 1 93 ? -4.047 8.472 8.481 1.00 96.25 93 VAL A N 1
ATOM 762 C CA . VAL A 1 93 ? -3.145 8.271 7.341 1.00 96.25 93 VAL A CA 1
ATOM 763 C C . VAL A 1 93 ? -3.065 9.519 6.466 1.00 96.25 93 VAL A C 1
ATOM 765 O O . VAL A 1 93 ? -1.972 9.886 6.047 1.00 96.25 93 VAL A O 1
ATOM 768 N N . LEU A 1 94 ? -4.184 10.202 6.212 1.00 94.31 94 LEU A N 1
ATOM 769 C CA . LEU A 1 94 ? -4.186 11.443 5.435 1.00 94.31 94 LEU A CA 1
ATOM 770 C C . LEU A 1 94 ? -3.340 12.532 6.100 1.00 94.31 94 LEU A C 1
ATOM 772 O O . LEU A 1 94 ? -2.515 13.128 5.414 1.00 94.31 94 LEU A O 1
ATOM 776 N N . LYS A 1 95 ? -3.455 12.718 7.421 1.00 94.12 95 LYS A N 1
ATOM 777 C CA . LYS A 1 95 ? -2.601 13.655 8.171 1.00 94.12 95 LYS A CA 1
ATOM 778 C C . LYS A 1 95 ? -1.119 13.285 8.081 1.00 94.12 95 LYS A C 1
ATOM 780 O O . LYS A 1 95 ? -0.282 14.147 7.841 1.00 94.12 95 LYS A O 1
ATOM 785 N N . LEU A 1 96 ? -0.786 11.998 8.223 1.00 93.81 96 LEU A N 1
ATOM 786 C CA . LEU A 1 96 ? 0.599 11.531 8.087 1.00 93.81 96 LEU A CA 1
ATOM 787 C C . LEU A 1 96 ? 1.160 11.776 6.678 1.00 93.81 96 LEU A C 1
ATOM 789 O O . LEU A 1 96 ? 2.338 12.071 6.532 1.00 93.81 96 LEU A O 1
ATOM 793 N N . LEU A 1 97 ? 0.337 11.643 5.636 1.00 92.88 97 LEU A N 1
ATOM 794 C CA . LEU A 1 97 ? 0.753 11.925 4.260 1.00 92.88 97 LEU A CA 1
ATOM 795 C C . LEU A 1 97 ? 0.908 13.427 3.994 1.00 92.88 97 LEU A C 1
ATOM 797 O O . LEU A 1 97 ? 1.817 13.815 3.265 1.00 92.88 97 LEU A O 1
ATOM 801 N N . GLU A 1 98 ? 0.045 14.263 4.572 1.00 90.75 98 GLU A N 1
ATOM 802 C CA . GLU A 1 98 ? 0.148 15.724 4.476 1.00 90.75 98 GLU A CA 1
ATOM 803 C C . GLU A 1 98 ? 1.453 16.234 5.106 1.00 90.75 98 GLU A C 1
ATOM 805 O O . GLU A 1 98 ? 2.138 17.056 4.498 1.00 90.75 98 GLU A O 1
ATOM 810 N N . ASN A 1 99 ? 1.853 15.674 6.253 1.00 89.25 99 ASN A N 1
ATOM 811 C CA . ASN A 1 99 ? 3.115 16.007 6.924 1.00 89.25 99 ASN A CA 1
ATOM 812 C C . ASN A 1 99 ? 4.358 15.655 6.090 1.00 89.25 99 ASN A C 1
ATOM 814 O O . ASN A 1 99 ? 5.366 16.350 6.166 1.00 89.25 99 ASN A O 1
ATOM 818 N N . ASP A 1 100 ? 4.275 14.621 5.253 1.00 85.75 100 ASP A N 1
ATOM 819 C CA . ASP A 1 100 ? 5.357 14.213 4.350 1.00 85.75 100 ASP A CA 1
ATOM 820 C C . ASP A 1 100 ? 5.394 15.032 3.043 1.00 85.75 100 ASP A C 1
ATOM 822 O O . ASP A 1 100 ? 6.067 14.643 2.083 1.00 85.75 100 ASP A O 1
ATOM 826 N N . ALA A 1 101 ? 4.607 16.112 2.948 1.00 81.12 101 ALA A N 1
ATOM 827 C CA . ALA A 1 101 ? 4.357 16.857 1.711 1.00 81.12 101 ALA A CA 1
ATOM 828 C C . ALA A 1 101 ? 3.900 15.951 0.544 1.00 81.12 101 ALA A C 1
ATOM 830 O O . ALA A 1 101 ? 4.114 16.247 -0.638 1.00 81.12 101 ALA A O 1
ATOM 831 N N . ALA A 1 102 ? 3.267 14.815 0.855 1.00 80.25 102 ALA A N 1
ATOM 832 C CA . ALA A 1 102 ? 2.794 13.883 -0.150 1.00 80.25 102 ALA A CA 1
ATOM 833 C C . ALA A 1 102 ? 1.476 14.370 -0.764 1.00 80.25 102 ALA A C 1
ATOM 835 O O . ALA A 1 102 ? 0.641 15.015 -0.130 1.00 80.25 102 ALA A O 1
ATOM 836 N N . LYS A 1 103 ? 1.247 14.008 -2.032 1.00 84.06 103 LYS A N 1
ATOM 837 C CA . LYS A 1 103 ? -0.018 14.304 -2.711 1.00 84.06 103 LYS A CA 1
ATOM 838 C C . LYS A 1 103 ? -1.181 13.657 -1.954 1.00 84.06 103 LYS A C 1
ATOM 840 O O . LYS A 1 103 ? -1.139 12.461 -1.666 1.00 84.06 103 LYS A O 1
ATOM 845 N N . LYS A 1 104 ? -2.250 14.428 -1.738 1.00 88.19 104 LYS A N 1
ATOM 846 C CA . LYS A 1 104 ? -3.498 13.939 -1.147 1.00 88.19 104 LYS A CA 1
ATOM 847 C C . LYS A 1 104 ? -4.032 12.722 -1.904 1.00 88.19 104 LYS A C 1
ATOM 849 O O . LYS A 1 104 ? -4.123 12.718 -3.134 1.00 88.19 104 LYS A O 1
ATOM 854 N N . VAL A 1 105 ? -4.407 11.699 -1.146 1.00 91.81 105 VAL A N 1
ATOM 855 C CA . VAL A 1 105 ? -4.930 10.429 -1.653 1.00 91.81 105 VAL A CA 1
ATOM 856 C C . VAL A 1 105 ? -6.437 10.362 -1.390 1.00 91.81 105 VAL A C 1
ATOM 858 O O . VAL A 1 105 ? -6.918 10.875 -0.383 1.00 91.81 105 VAL A O 1
ATOM 861 N N . CYS A 1 106 ? -7.213 9.765 -2.298 1.00 92.81 106 CYS A N 1
ATOM 862 C CA . CYS A 1 106 ? -8.647 9.577 -2.073 1.00 92.81 106 CYS A CA 1
ATOM 863 C C . CYS A 1 106 ? -8.910 8.426 -1.086 1.00 92.81 106 CYS A C 1
ATOM 865 O O . CYS A 1 106 ? -8.132 7.474 -1.003 1.00 92.81 106 CYS A O 1
ATOM 867 N N . LYS A 1 107 ? -10.043 8.481 -0.374 1.00 92.06 107 LYS A N 1
ATOM 868 C CA . LYS A 1 107 ? -10.444 7.448 0.602 1.00 92.06 107 LYS A CA 1
ATOM 869 C C . LYS A 1 107 ? -10.453 6.043 -0.006 1.00 92.06 107 LYS A C 1
ATOM 871 O O . LYS A 1 107 ? -9.918 5.112 0.586 1.00 92.06 107 LYS A O 1
ATOM 876 N N . ARG A 1 108 ? -10.941 5.923 -1.245 1.00 93.88 108 ARG A N 1
ATOM 877 C CA . ARG A 1 108 ? -10.987 4.657 -1.985 1.00 93.88 108 ARG A CA 1
ATOM 878 C C . ARG A 1 108 ? -9.614 4.014 -2.192 1.00 93.88 108 ARG A C 1
ATOM 880 O O . ARG A 1 108 ? -9.497 2.796 -2.146 1.00 93.88 108 ARG A O 1
ATOM 887 N N . THR A 1 109 ? -8.560 4.801 -2.380 1.00 95.50 109 THR A N 1
ATOM 888 C CA . THR A 1 109 ? -7.203 4.247 -2.483 1.00 95.50 109 THR A CA 1
ATOM 889 C C . THR A 1 109 ? -6.745 3.646 -1.155 1.00 95.50 109 THR A C 1
ATOM 891 O O . THR A 1 109 ? -6.134 2.583 -1.159 1.00 95.50 109 THR A O 1
ATOM 894 N N . LEU A 1 110 ? -7.084 4.272 -0.023 1.00 95.69 110 LEU A N 1
ATOM 895 C CA . LEU A 1 110 ? -6.775 3.721 1.300 1.00 95.69 110 LEU A CA 1
ATOM 896 C C . LEU A 1 110 ? -7.575 2.440 1.579 1.00 95.69 110 LEU A C 1
ATOM 898 O O . LEU A 1 110 ? -7.036 1.498 2.148 1.00 95.69 110 LEU A O 1
ATOM 902 N N . GLU A 1 111 ? -8.826 2.357 1.121 1.00 93.38 111 GLU A N 1
ATOM 903 C CA . GLU A 1 111 ? -9.619 1.118 1.185 1.00 93.38 111 GLU A CA 1
ATOM 904 C C . GLU A 1 111 ? -8.972 -0.025 0.392 1.00 93.38 111 GLU A C 1
ATOM 906 O O . GLU A 1 111 ? -8.934 -1.161 0.862 1.00 93.38 111 GLU A O 1
ATOM 911 N N . LEU A 1 112 ? -8.435 0.260 -0.800 1.00 95.56 112 LEU A N 1
ATOM 912 C CA . LEU A 1 112 ? -7.713 -0.736 -1.598 1.00 95.56 112 LEU A CA 1
ATOM 913 C C . LEU A 1 112 ? -6.421 -1.194 -0.914 1.00 95.56 112 LEU A C 1
ATOM 915 O O . LEU A 1 112 ? -6.065 -2.367 -1.012 1.00 95.56 112 LEU A O 1
ATOM 919 N N . ASP A 1 113 ? -5.736 -0.295 -0.210 1.00 96.69 113 ASP A N 1
ATOM 920 C CA . ASP A 1 113 ? -4.553 -0.642 0.577 1.00 96.69 113 ASP A CA 1
ATOM 921 C C . ASP A 1 113 ? -4.919 -1.531 1.781 1.00 96.69 113 ASP A C 1
ATOM 923 O O . ASP A 1 113 ? -4.243 -2.526 2.029 1.00 96.69 113 ASP A O 1
ATOM 927 N N . ILE A 1 114 ? -6.029 -1.252 2.476 1.00 95.31 114 ILE A N 1
ATOM 928 C CA . ILE A 1 114 ? -6.570 -2.126 3.536 1.00 95.31 114 ILE A CA 1
ATOM 929 C C . ILE A 1 114 ? -6.946 -3.498 2.964 1.00 95.31 114 ILE A C 1
ATOM 931 O O . ILE A 1 114 ? -6.614 -4.529 3.547 1.00 95.31 114 ILE A O 1
ATOM 935 N N . LYS A 1 115 ? -7.595 -3.535 1.793 1.00 95.31 115 LYS A N 1
ATOM 936 C CA . LYS A 1 115 ? -7.933 -4.790 1.109 1.00 95.31 115 LYS A CA 1
ATOM 937 C C . LYS A 1 115 ? -6.680 -5.600 0.769 1.00 95.31 115 LYS A C 1
ATOM 939 O O . LYS A 1 115 ? -6.684 -6.813 0.945 1.00 95.31 115 LYS A O 1
ATOM 944 N N . LEU A 1 116 ? -5.607 -4.944 0.326 1.00 96.38 116 LEU A N 1
ATOM 945 C CA . LEU A 1 116 ? -4.320 -5.593 0.078 1.00 96.38 116 LEU A CA 1
ATOM 946 C C . LEU A 1 116 ? -3.749 -6.200 1.363 1.00 96.38 116 LEU A C 1
ATOM 948 O O . LEU A 1 116 ? -3.377 -7.367 1.353 1.00 96.38 116 LEU A O 1
ATOM 952 N N . LEU A 1 117 ? -3.732 -5.454 2.473 1.00 96.81 117 LEU A N 1
ATOM 953 C CA . LEU A 1 1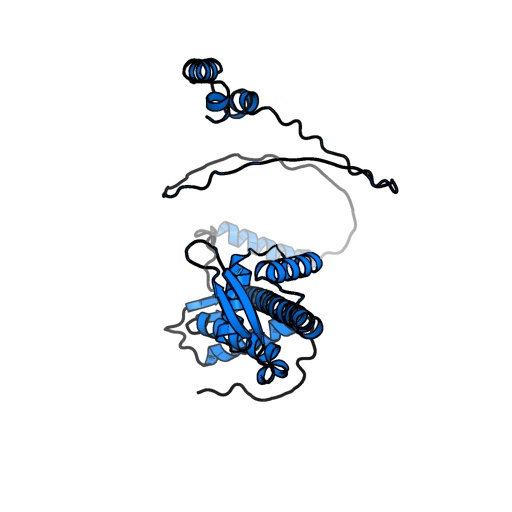17 ? -3.271 -5.976 3.767 1.00 96.81 117 LEU A CA 1
ATOM 954 C C . LEU A 1 117 ? -4.079 -7.204 4.212 1.00 96.81 117 LEU A C 1
ATOM 956 O O . LEU A 1 117 ? -3.515 -8.150 4.758 1.00 96.81 117 LEU A O 1
ATOM 960 N N . ASN A 1 118 ? -5.389 -7.200 3.954 1.00 95.44 118 ASN A N 1
ATOM 961 C CA . ASN A 1 118 ? -6.264 -8.331 4.245 1.00 95.44 118 ASN A CA 1
ATOM 962 C C . ASN A 1 118 ? -5.956 -9.543 3.350 1.00 95.44 118 ASN A C 1
ATOM 964 O O . ASN A 1 118 ? -5.935 -10.666 3.836 1.00 95.44 118 ASN A O 1
ATOM 968 N N . ASN A 1 119 ? -5.670 -9.324 2.063 1.00 95.62 119 ASN A N 1
ATOM 969 C CA . ASN A 1 119 ? -5.274 -10.389 1.134 1.00 95.62 119 ASN A CA 1
ATOM 970 C C . ASN A 1 119 ? -3.912 -11.007 1.486 1.00 95.62 119 ASN A C 1
ATOM 972 O O . ASN A 1 119 ? -3.707 -12.192 1.255 1.00 95.62 119 ASN A O 1
ATOM 976 N N . LEU A 1 120 ? -2.995 -10.218 2.054 1.00 95.38 120 LEU A N 1
ATOM 977 C CA . LEU A 1 120 ? -1.705 -10.698 2.560 1.00 95.38 120 LEU A CA 1
ATOM 978 C C . LEU A 1 120 ? -1.810 -11.388 3.931 1.00 95.38 120 LEU A C 1
ATOM 980 O O . LEU A 1 120 ? -0.786 -11.723 4.518 1.00 95.38 120 LEU A O 1
ATOM 984 N N . ASN A 1 121 ? -3.021 -11.563 4.475 1.00 95.88 121 ASN A N 1
ATOM 985 C CA . ASN A 1 121 ? -3.267 -12.098 5.818 1.00 95.88 121 ASN A CA 1
ATOM 986 C C . ASN A 1 121 ? -2.541 -11.338 6.948 1.00 95.88 121 ASN A C 1
ATOM 988 O O . ASN A 1 121 ? -2.380 -11.865 8.050 1.00 95.88 121 ASN A O 1
ATOM 992 N N . LEU A 1 122 ? -2.131 -10.088 6.701 1.00 96.06 122 LEU A N 1
ATOM 993 C CA . LEU A 1 122 ? -1.510 -9.214 7.704 1.00 96.06 122 LEU A CA 1
ATOM 994 C C . LEU A 1 122 ? -2.557 -8.627 8.652 1.00 96.06 122 LEU A C 1
ATOM 996 O O . LEU A 1 122 ? -2.271 -8.336 9.814 1.00 96.06 122 LEU A O 1
ATOM 1000 N N . ILE A 1 123 ? -3.782 -8.459 8.153 1.00 95.94 123 ILE A N 1
ATOM 1001 C CA . ILE A 1 123 ? -4.950 -8.084 8.944 1.00 95.94 123 ILE A CA 1
ATOM 1002 C C . ILE A 1 123 ? -6.148 -8.955 8.565 1.00 95.94 123 ILE A C 1
ATOM 1004 O O . ILE A 1 123 ? -6.221 -9.491 7.463 1.00 95.94 123 ILE A O 1
ATOM 1008 N N . LYS A 1 124 ? -7.132 -9.023 9.457 1.00 94.88 124 LYS A N 1
ATOM 1009 C CA . LYS A 1 124 ? -8.457 -9.581 9.208 1.00 94.88 124 LYS A CA 1
ATOM 1010 C C . LYS A 1 124 ? -9.507 -8.517 9.482 1.00 94.88 124 LYS A C 1
ATOM 1012 O O . LYS A 1 124 ? -9.650 -8.046 10.611 1.00 94.88 124 LYS A O 1
ATOM 1017 N N . SER A 1 125 ? -10.255 -8.156 8.449 1.00 92.06 125 SER A N 1
ATOM 1018 C CA . SER A 1 125 ? -11.360 -7.203 8.559 1.00 92.06 125 SER A CA 1
ATOM 1019 C C . SER A 1 125 ? -12.577 -7.873 9.204 1.00 92.06 125 SER A C 1
ATOM 1021 O O . SER A 1 125 ? -13.033 -8.920 8.747 1.00 92.06 125 SER A O 1
ATOM 1023 N N . LYS A 1 126 ? -13.122 -7.263 10.256 1.00 89.56 126 LYS A N 1
ATOM 1024 C CA . LYS A 1 126 ? -14.383 -7.640 10.902 1.00 89.56 126 LYS A CA 1
ATOM 1025 C C . LYS A 1 126 ? -15.382 -6.508 10.709 1.00 89.56 126 LYS A C 1
ATOM 1027 O O . LYS A 1 126 ? -15.187 -5.416 11.231 1.00 89.56 126 LYS A O 1
ATOM 1032 N N . ILE A 1 127 ? -16.442 -6.768 9.952 1.00 88.38 127 ILE A N 1
ATOM 1033 C CA . ILE A 1 127 ? -17.491 -5.782 9.684 1.00 88.38 127 ILE A CA 1
ATOM 1034 C C . ILE A 1 127 ? -18.702 -6.123 10.543 1.00 88.38 127 ILE A C 1
ATOM 1036 O O . ILE A 1 127 ? -19.302 -7.182 10.371 1.00 88.38 127 ILE A O 1
ATOM 1040 N N . ILE A 1 128 ? -19.075 -5.208 11.431 1.00 87.31 128 ILE A N 1
ATOM 1041 C CA . ILE A 1 128 ? -20.295 -5.289 12.230 1.00 87.31 128 ILE A CA 1
ATOM 1042 C C . ILE A 1 128 ? -21.358 -4.448 11.531 1.00 87.31 128 ILE A C 1
ATOM 1044 O O . ILE A 1 128 ? -21.172 -3.252 11.310 1.00 87.31 128 ILE A O 1
ATOM 1048 N N . ARG A 1 129 ? -22.461 -5.081 11.128 1.00 89.38 129 ARG A N 1
ATOM 1049 C CA . ARG A 1 129 ? -23.592 -4.408 10.474 1.00 89.38 129 ARG A CA 1
ATOM 1050 C C . ARG A 1 129 ? -24.649 -4.070 11.516 1.00 89.38 129 ARG A C 1
ATOM 1052 O O . ARG A 1 129 ? -25.017 -4.933 12.302 1.00 89.38 129 ARG A O 1
ATOM 1059 N N . PHE A 1 130 ? -25.197 -2.860 11.460 1.00 86.88 130 PHE A N 1
ATOM 1060 C CA . PHE A 1 130 ? -26.214 -2.395 12.415 1.00 86.88 130 PHE A CA 1
ATOM 1061 C C . PHE A 1 130 ? -27.659 -2.714 11.992 1.00 86.88 130 PHE A C 1
ATOM 1063 O O . PHE A 1 130 ? -28.613 -2.220 12.589 1.00 86.88 130 PHE A O 1
ATOM 1070 N N . GLY A 1 131 ? -27.835 -3.516 10.938 1.00 87.50 131 GLY A N 1
ATOM 1071 C CA . GLY A 1 131 ? -29.131 -3.847 10.339 1.00 87.50 131 GLY A CA 1
ATOM 1072 C C . GLY A 1 131 ? -29.316 -3.259 8.937 1.00 87.50 131 GLY A C 1
ATOM 1073 O O . GLY A 1 131 ? -28.477 -2.510 8.427 1.00 87.50 131 GLY A O 1
ATOM 1074 N N . LYS A 1 132 ? -30.420 -3.627 8.274 1.00 89.81 132 LYS A N 1
ATOM 1075 C CA . LYS A 1 132 ? -30.716 -3.213 6.892 1.00 89.81 132 LYS A CA 1
ATOM 1076 C C . LYS A 1 132 ? -30.811 -1.684 6.807 1.00 89.81 132 LYS A C 1
ATOM 1078 O O . LYS A 1 132 ? -31.618 -1.077 7.498 1.00 89.81 132 LYS A O 1
ATOM 1083 N N . GLY A 1 133 ? -29.962 -1.067 5.984 1.00 86.62 133 GLY A N 1
ATOM 1084 C CA . GLY A 1 133 ? -29.927 0.389 5.791 1.00 86.62 133 GLY A CA 1
ATOM 1085 C C . GLY A 1 133 ? -29.295 1.202 6.930 1.00 86.62 133 GLY A C 1
ATOM 1086 O O . GLY A 1 133 ? -29.191 2.415 6.796 1.00 86.62 133 GLY A O 1
ATOM 1087 N N . LYS A 1 134 ? -28.830 0.571 8.020 1.00 85.50 134 LYS A N 1
ATOM 1088 C CA . LYS A 1 134 ? -28.257 1.268 9.191 1.00 85.50 134 LYS A CA 1
ATOM 1089 C C . LYS A 1 134 ? -26.727 1.390 9.171 1.00 85.50 134 LYS A C 1
ATOM 1091 O O . LYS A 1 134 ? -26.129 1.870 10.126 1.00 85.50 134 LYS A O 1
ATOM 1096 N N . GLY A 1 135 ? -26.087 0.966 8.082 1.00 84.88 135 GLY A N 1
ATOM 1097 C CA . GLY A 1 135 ? -24.636 1.036 7.916 1.00 84.88 135 GLY A CA 1
ATOM 1098 C C . GLY A 1 135 ? -23.867 -0.067 8.651 1.00 84.88 135 GLY A C 1
ATOM 1099 O O . GLY A 1 135 ? -24.411 -1.120 9.004 1.00 84.88 135 GLY A O 1
ATOM 1100 N N . SER A 1 136 ? -22.564 0.157 8.817 1.00 83.19 136 SER A N 1
ATOM 1101 C CA . SER A 1 136 ? -21.637 -0.802 9.419 1.00 83.19 136 SER A CA 1
ATOM 1102 C C . SER A 1 136 ? -20.383 -0.132 9.972 1.00 83.19 136 SER A C 1
ATOM 1104 O O . SER A 1 136 ? -19.929 0.864 9.409 1.00 83.19 136 SER A O 1
ATOM 1106 N N . VAL A 1 137 ? -19.768 -0.748 10.980 1.00 84.94 137 VAL A N 1
ATOM 1107 C CA . VAL A 1 137 ? -18.421 -0.412 11.464 1.00 84.94 137 VAL A CA 1
ATOM 1108 C C . VAL A 1 137 ? -17.451 -1.530 11.103 1.00 84.94 137 VAL A C 1
ATOM 1110 O O . VAL A 1 137 ? -17.806 -2.708 11.101 1.00 84.94 137 VAL A O 1
ATOM 1113 N N . ALA A 1 138 ? -16.226 -1.149 10.749 1.00 85.38 138 ALA A N 1
ATOM 1114 C CA . ALA A 1 138 ? -15.155 -2.072 10.412 1.00 85.38 138 ALA A CA 1
ATOM 1115 C C . ALA A 1 138 ? -14.043 -1.988 11.460 1.00 85.38 138 ALA A C 1
ATOM 1117 O O . ALA A 1 138 ? -13.462 -0.921 11.652 1.00 85.38 138 ALA A O 1
ATOM 1118 N N . TYR A 1 139 ? -13.731 -3.133 12.061 1.00 88.12 139 TYR A N 1
ATOM 1119 C CA . TYR A 1 139 ? -12.577 -3.353 12.927 1.00 88.12 139 TYR A CA 1
ATOM 1120 C C . TYR A 1 139 ? -11.544 -4.198 12.184 1.00 88.12 139 TYR A C 1
ATOM 1122 O O . TYR A 1 139 ? -11.894 -5.020 11.332 1.00 88.12 139 TYR A O 1
ATOM 1130 N N . TYR A 1 140 ? -10.269 -4.042 12.521 1.00 92.75 140 TYR A N 1
ATOM 1131 C CA . TYR A 1 140 ? -9.185 -4.773 11.871 1.00 92.75 140 TYR A CA 1
ATOM 1132 C C . TYR A 1 140 ? -8.357 -5.507 12.914 1.00 92.75 140 TYR A C 1
ATOM 1134 O O . TYR A 1 140 ? -7.741 -4.889 13.770 1.00 92.75 140 TYR A O 1
ATOM 1142 N N . VAL A 1 141 ? -8.299 -6.832 12.836 1.00 91.06 141 VAL A N 1
ATOM 1143 C CA . VAL A 1 141 ? -7.457 -7.645 13.721 1.00 91.06 141 VAL A CA 1
ATOM 1144 C C . VAL A 1 141 ? -6.123 -7.883 13.030 1.00 91.06 141 VAL A C 1
ATOM 1146 O O . VAL A 1 141 ? -6.113 -8.408 11.924 1.00 91.06 141 VAL A O 1
ATOM 1149 N N . GLN A 1 142 ? -5.005 -7.505 13.644 1.00 92.81 142 GLN A N 1
ATOM 1150 C CA . GLN A 1 142 ? -3.683 -7.783 13.075 1.00 92.81 142 GLN A CA 1
ATOM 1151 C C . GLN A 1 142 ? -3.247 -9.218 13.335 1.00 92.81 142 GLN A C 1
ATOM 1153 O O . GLN A 1 142 ? -3.503 -9.773 14.405 1.00 92.81 142 GLN A O 1
ATOM 1158 N N . ASN A 1 143 ? -2.545 -9.784 12.360 1.00 92.75 143 ASN A N 1
ATOM 1159 C CA . ASN A 1 143 ? -1.847 -11.041 12.532 1.00 92.75 143 ASN A CA 1
ATOM 1160 C C . ASN A 1 143 ? -0.502 -10.784 13.225 1.00 92.75 143 ASN A C 1
ATOM 1162 O O . ASN A 1 143 ? 0.418 -10.219 12.633 1.00 92.75 143 ASN A O 1
ATOM 1166 N N . MET A 1 144 ? -0.401 -11.187 14.491 1.00 92.00 144 MET A N 1
ATOM 1167 C CA . MET A 1 144 ? 0.804 -10.969 15.294 1.00 92.00 144 MET A CA 1
ATOM 1168 C C . MET A 1 144 ? 1.977 -11.851 14.850 1.00 92.00 144 MET A C 1
ATOM 1170 O O . MET A 1 144 ? 3.121 -11.437 15.007 1.00 92.00 144 MET A O 1
ATOM 1174 N N . GLU A 1 145 ? 1.711 -13.013 14.245 1.00 92.81 145 GLU A N 1
ATOM 1175 C CA . GLU A 1 145 ? 2.748 -13.927 13.744 1.00 92.81 145 GLU A CA 1
ATOM 1176 C C . GLU A 1 145 ? 3.516 -13.306 12.571 1.00 92.81 145 GLU A C 1
ATOM 1178 O O . GLU A 1 145 ? 4.737 -13.413 12.489 1.00 92.81 145 GLU A O 1
ATOM 1183 N N . LEU A 1 146 ? 2.808 -12.586 11.695 1.00 90.94 146 LEU A N 1
ATOM 1184 C CA . LEU A 1 146 ? 3.385 -11.893 10.536 1.00 90.94 146 LEU A CA 1
ATOM 1185 C C . LEU A 1 146 ? 3.797 -10.445 10.842 1.00 90.94 146 LEU A C 1
ATOM 1187 O O . LEU A 1 146 ? 4.318 -9.741 9.974 1.00 90.94 146 LEU A O 1
ATOM 1191 N N . MET A 1 147 ? 3.584 -9.969 12.072 1.00 90.50 147 MET A N 1
ATOM 1192 C CA . MET A 1 147 ? 3.943 -8.608 12.467 1.00 90.50 147 MET A CA 1
ATOM 1193 C C . MET A 1 147 ? 5.440 -8.308 12.288 1.00 90.50 147 MET A C 1
ATOM 1195 O O . MET A 1 147 ? 5.741 -7.212 11.820 1.00 90.50 147 MET A O 1
ATOM 1199 N N . PRO A 1 148 ? 6.399 -9.201 12.598 1.00 93.44 148 PRO A N 1
ATOM 1200 C CA . PRO A 1 148 ? 7.817 -8.888 12.406 1.00 93.44 148 PRO A CA 1
ATOM 1201 C C . PRO A 1 148 ? 8.192 -8.684 10.931 1.00 93.44 148 PRO A C 1
ATOM 1203 O O . PRO A 1 148 ? 9.019 -7.831 10.621 1.00 93.44 148 PRO A O 1
ATOM 1206 N N . THR A 1 149 ? 7.544 -9.415 10.021 1.00 94.94 149 THR A N 1
ATOM 1207 C CA . THR A 1 149 ? 7.895 -9.489 8.593 1.00 94.94 149 THR A CA 1
ATOM 1208 C C . THR A 1 149 ? 6.962 -8.686 7.681 1.00 94.94 149 THR A C 1
ATOM 1210 O O . THR A 1 149 ? 7.154 -8.669 6.468 1.00 94.94 149 THR A O 1
ATOM 1213 N N . HIS A 1 150 ? 5.969 -7.973 8.231 1.00 94.38 150 HIS A N 1
ATOM 1214 C CA . HIS A 1 150 ? 4.947 -7.265 7.446 1.00 94.38 150 HIS A CA 1
ATOM 1215 C C . HIS A 1 150 ? 5.523 -6.313 6.387 1.00 94.38 150 HIS A C 1
ATOM 1217 O O . HIS A 1 150 ? 4.990 -6.230 5.283 1.00 94.38 150 HIS A O 1
ATOM 1223 N N . LYS A 1 151 ? 6.603 -5.586 6.707 1.00 95.62 151 LYS A N 1
ATOM 1224 C CA . LYS A 1 151 ? 7.245 -4.648 5.773 1.00 95.62 151 LYS A CA 1
ATOM 1225 C C . LYS A 1 151 ? 7.786 -5.386 4.554 1.00 95.62 151 LYS A C 1
ATOM 1227 O O . LYS A 1 151 ? 7.479 -4.999 3.429 1.00 95.62 151 LYS A O 1
ATOM 1232 N N . ASP A 1 152 ? 8.511 -6.470 4.790 1.00 94.81 152 ASP A N 1
ATOM 1233 C CA . ASP A 1 152 ? 9.112 -7.272 3.729 1.00 94.81 152 ASP A CA 1
ATOM 1234 C C . ASP A 1 152 ? 8.026 -7.937 2.881 1.00 94.81 152 ASP A C 1
ATOM 1236 O O . ASP A 1 152 ? 8.051 -7.801 1.663 1.00 94.81 152 ASP A O 1
ATOM 1240 N N . ALA A 1 153 ? 6.992 -8.511 3.507 1.00 95.19 153 ALA A N 1
ATOM 1241 C CA . ALA A 1 153 ? 5.864 -9.123 2.801 1.00 95.19 153 ALA A CA 1
ATOM 1242 C C . ALA A 1 153 ? 5.126 -8.133 1.876 1.00 95.19 153 ALA A C 1
ATOM 1244 O O . ALA A 1 153 ? 4.770 -8.466 0.744 1.00 95.19 153 ALA A O 1
ATOM 1245 N N . ILE A 1 154 ? 4.904 -6.891 2.329 1.00 96.50 154 ILE A N 1
ATOM 1246 C CA . ILE A 1 154 ? 4.277 -5.851 1.497 1.00 96.50 154 ILE A CA 1
ATOM 1247 C C . ILE A 1 154 ? 5.203 -5.471 0.334 1.00 96.50 154 ILE A C 1
ATOM 1249 O O . ILE A 1 154 ? 4.732 -5.316 -0.796 1.00 96.50 154 ILE A O 1
ATOM 1253 N N . LEU A 1 155 ? 6.499 -5.283 0.597 1.00 95.38 155 LEU A N 1
ATOM 1254 C CA . LEU A 1 155 ? 7.465 -4.892 -0.428 1.00 95.38 155 LEU A CA 1
ATOM 1255 C C . LEU A 1 155 ? 7.633 -5.983 -1.490 1.00 95.38 155 LEU A C 1
ATOM 1257 O O . LEU A 1 155 ? 7.637 -5.675 -2.682 1.00 95.38 155 LEU A O 1
ATOM 1261 N N . GLU A 1 156 ? 7.726 -7.239 -1.065 1.00 94.94 156 GLU A N 1
ATOM 1262 C CA . GLU A 1 156 ? 7.821 -8.413 -1.927 1.00 94.94 156 GLU A CA 1
ATOM 1263 C C . GLU A 1 156 ? 6.595 -8.511 -2.837 1.00 94.94 156 GLU A C 1
ATOM 1265 O O . GLU A 1 156 ? 6.740 -8.525 -4.059 1.00 94.94 156 GLU A O 1
ATOM 1270 N N . TYR A 1 157 ? 5.384 -8.430 -2.274 1.00 96.38 157 TYR A N 1
ATOM 1271 C CA . TYR A 1 157 ? 4.146 -8.452 -3.056 1.00 96.38 157 TYR A CA 1
ATOM 1272 C C . TYR A 1 157 ? 4.088 -7.335 -4.111 1.00 96.38 157 TYR A C 1
ATOM 1274 O O . TYR A 1 157 ? 3.717 -7.563 -5.264 1.00 96.38 157 TYR A O 1
ATOM 1282 N N . LEU A 1 158 ? 4.459 -6.105 -3.741 1.00 96.12 158 LEU A N 1
ATOM 1283 C CA . LEU A 1 158 ? 4.463 -4.980 -4.680 1.00 96.12 158 LEU A CA 1
ATOM 1284 C C . LEU A 1 158 ? 5.550 -5.110 -5.755 1.00 96.12 158 LEU A C 1
ATOM 1286 O O . LEU A 1 158 ? 5.346 -4.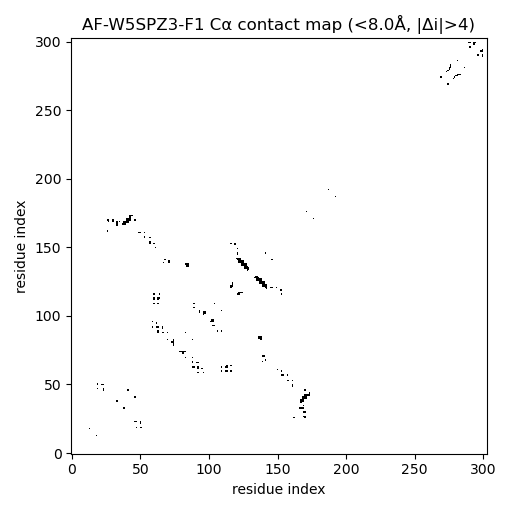650 -6.881 1.00 96.12 158 LEU A O 1
ATOM 1290 N N . THR A 1 159 ? 6.680 -5.728 -5.418 1.00 93.88 159 THR A N 1
ATOM 1291 C CA . THR A 1 159 ? 7.766 -6.010 -6.361 1.00 93.88 159 THR A CA 1
ATOM 1292 C C . THR A 1 159 ? 7.348 -7.094 -7.349 1.00 93.88 159 THR A C 1
ATOM 1294 O O . THR A 1 159 ? 7.524 -6.899 -8.549 1.00 93.88 159 THR A O 1
ATOM 1297 N N . GLN A 1 160 ? 6.698 -8.164 -6.883 1.00 94.06 160 GLN A N 1
ATOM 1298 C CA . GLN A 1 160 ? 6.142 -9.205 -7.747 1.00 94.06 160 GLN A CA 1
ATOM 1299 C C . GLN A 1 160 ? 5.096 -8.628 -8.703 1.00 94.06 160 GLN A C 1
ATOM 1301 O O . GLN A 1 160 ? 5.187 -8.822 -9.910 1.00 94.06 160 GLN A O 1
ATOM 1306 N N . MET A 1 161 ? 4.170 -7.806 -8.196 1.00 94.50 161 MET A N 1
ATOM 1307 C CA . MET A 1 161 ? 3.213 -7.090 -9.045 1.00 94.50 161 MET A CA 1
ATOM 1308 C C . MET A 1 161 ? 3.900 -6.250 -10.134 1.00 94.50 161 MET A C 1
ATOM 1310 O O . MET A 1 161 ? 3.396 -6.148 -11.251 1.00 94.50 161 MET A O 1
ATOM 1314 N N . LEU A 1 162 ? 5.017 -5.590 -9.813 1.00 95.12 162 LEU A N 1
ATOM 1315 C CA . LEU A 1 162 ? 5.778 -4.812 -10.790 1.00 95.12 162 LEU A CA 1
ATOM 1316 C C . LEU A 1 162 ? 6.438 -5.722 -11.836 1.00 95.12 162 LEU A C 1
ATOM 1318 O O . LEU A 1 162 ? 6.375 -5.403 -13.019 1.00 95.12 162 LEU A O 1
ATOM 1322 N N . GLN A 1 163 ? 7.024 -6.844 -11.416 1.00 93.31 163 GLN A N 1
ATOM 1323 C CA . GLN A 1 163 ? 7.607 -7.842 -12.315 1.00 93.31 163 GLN A CA 1
ATOM 1324 C C . GLN A 1 163 ? 6.556 -8.432 -13.260 1.00 93.31 163 GLN A C 1
ATOM 1326 O O . GLN A 1 163 ? 6.779 -8.460 -14.467 1.00 93.31 163 GLN A O 1
ATOM 1331 N N . ASP A 1 164 ? 5.382 -8.800 -12.746 1.00 92.75 164 ASP A N 1
ATOM 1332 C CA . ASP A 1 164 ? 4.285 -9.362 -13.539 1.00 92.75 164 ASP A CA 1
ATOM 1333 C C . ASP A 1 164 ? 3.791 -8.381 -14.614 1.00 92.75 164 ASP A C 1
ATOM 1335 O O . ASP A 1 164 ? 3.474 -8.787 -15.731 1.00 92.75 164 ASP A O 1
ATOM 1339 N N . ASN A 1 165 ? 3.780 -7.078 -14.312 1.00 91.88 165 ASN A N 1
ATOM 1340 C CA . ASN A 1 165 ? 3.426 -6.021 -15.270 1.00 91.88 165 ASN A CA 1
ATOM 1341 C C . ASN A 1 165 ? 4.497 -5.778 -16.354 1.00 91.88 165 ASN A C 1
ATOM 1343 O O . ASN A 1 165 ? 4.232 -5.076 -17.339 1.00 91.88 165 ASN A O 1
ATOM 13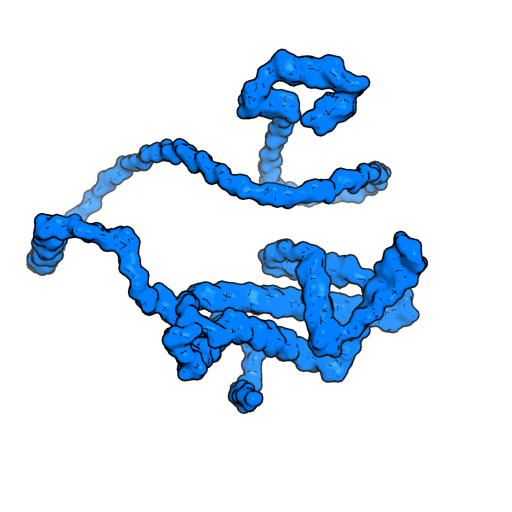47 N N . LEU A 1 166 ? 5.712 -6.292 -16.145 1.00 92.25 166 LEU A N 1
ATOM 1348 C CA . LEU A 1 166 ? 6.880 -6.148 -17.018 1.00 92.25 166 LEU A CA 1
ATOM 1349 C C . LEU A 1 166 ? 7.333 -7.488 -17.626 1.00 92.25 166 LEU A C 1
ATOM 1351 O O . LEU A 1 166 ? 8.383 -7.536 -18.270 1.00 92.25 166 LEU A O 1
ATOM 1355 N N . LYS A 1 167 ? 6.579 -8.573 -17.412 1.00 90.38 167 LYS A N 1
ATOM 1356 C CA . LYS A 1 167 ? 6.955 -9.934 -17.828 1.00 90.38 167 LYS A CA 1
ATOM 1357 C C . LYS A 1 167 ? 7.131 -10.063 -19.341 1.00 90.38 167 LYS A C 1
ATOM 1359 O O . LYS A 1 167 ? 8.033 -10.746 -19.800 1.00 90.38 167 LYS A O 1
ATOM 1364 N N . ASP A 1 168 ? 6.295 -9.352 -20.086 1.00 88.94 168 ASP A N 1
ATOM 1365 C CA . ASP A 1 168 ? 6.202 -9.309 -21.543 1.00 88.94 168 ASP A CA 1
ATOM 1366 C C . ASP A 1 168 ? 7.014 -8.155 -22.150 1.00 88.94 168 ASP A C 1
ATOM 1368 O O . ASP A 1 168 ? 6.863 -7.843 -23.331 1.00 88.94 168 ASP A O 1
ATOM 1372 N N . LYS A 1 169 ? 7.839 -7.471 -21.339 1.00 91.62 169 LYS A N 1
ATOM 1373 C CA . LYS A 1 169 ? 8.534 -6.246 -21.747 1.00 91.62 169 LYS A CA 1
ATOM 1374 C C . LYS A 1 169 ? 10.031 -6.312 -21.514 1.00 91.62 169 LYS A C 1
ATOM 1376 O O . LYS A 1 169 ? 10.461 -6.526 -20.384 1.00 91.62 169 LYS A O 1
ATOM 1381 N N . ILE A 1 170 ? 10.832 -6.033 -22.535 1.00 91.81 170 ILE A N 1
ATOM 1382 C CA . ILE A 1 170 ? 12.285 -5.877 -22.419 1.00 91.81 170 ILE A CA 1
ATOM 1383 C C . ILE A 1 170 ? 12.611 -4.431 -22.071 1.00 91.81 170 ILE A C 1
ATOM 1385 O O . ILE A 1 170 ? 12.198 -3.492 -22.753 1.00 91.81 170 ILE A O 1
ATOM 1389 N N . ILE A 1 171 ? 13.352 -4.253 -20.981 1.00 92.12 171 ILE A N 1
ATOM 1390 C CA . ILE A 1 171 ? 13.774 -2.933 -20.515 1.00 92.12 171 ILE A CA 1
ATOM 1391 C C . ILE A 1 171 ? 14.990 -2.492 -21.320 1.00 92.12 171 ILE A C 1
ATOM 1393 O O . ILE A 1 171 ? 16.031 -3.135 -21.244 1.00 92.12 171 ILE A O 1
ATOM 1397 N N . ILE A 1 172 ? 14.875 -1.380 -22.033 1.00 89.88 172 ILE A N 1
ATOM 1398 C CA . ILE A 1 172 ? 15.958 -0.828 -22.851 1.00 89.88 172 ILE A CA 1
ATOM 1399 C C . ILE A 1 172 ? 16.412 0.531 -22.316 1.00 89.88 172 ILE A C 1
ATOM 1401 O O . ILE A 1 172 ? 15.650 1.249 -21.650 1.00 89.88 172 ILE A O 1
ATOM 1405 N N . GLY A 1 173 ? 17.663 0.890 -22.585 1.00 87.19 173 GLY A N 1
ATOM 1406 C CA . GLY A 1 173 ? 18.213 2.206 -22.307 1.00 87.19 173 GLY A CA 1
ATOM 1407 C C . GLY A 1 173 ? 17.439 3.302 -23.036 1.00 87.19 173 GLY A C 1
ATOM 1408 O O . GLY A 1 173 ? 16.782 3.081 -24.050 1.00 87.19 173 GLY A O 1
ATOM 1409 N N . ASN A 1 174 ? 17.496 4.526 -22.508 1.00 79.50 174 ASN A N 1
ATOM 1410 C CA . ASN A 1 174 ? 16.771 5.649 -23.116 1.00 79.50 174 ASN A CA 1
ATOM 1411 C C . ASN A 1 174 ? 17.300 6.021 -24.515 1.00 79.50 174 ASN A C 1
ATOM 1413 O O . ASN A 1 174 ? 16.600 6.728 -25.231 1.00 79.50 174 ASN A O 1
ATOM 1417 N N . PHE A 1 175 ? 18.507 5.570 -24.869 1.00 76.69 175 PHE A N 1
ATOM 1418 C CA . PHE A 1 175 ? 19.173 5.829 -26.148 1.00 76.69 175 PHE A CA 1
ATOM 1419 C C . PHE A 1 175 ? 19.132 4.629 -27.103 1.00 76.69 175 PHE A C 1
ATOM 1421 O O . PHE A 1 175 ? 19.571 4.754 -28.237 1.00 76.69 175 PHE A O 1
ATOM 1428 N N . ASP A 1 176 ? 18.592 3.489 -26.663 1.00 76.12 176 ASP A N 1
ATOM 1429 C CA . ASP A 1 176 ? 18.588 2.243 -27.443 1.00 76.12 176 ASP A CA 1
ATOM 1430 C C . ASP A 1 176 ? 17.387 2.162 -28.398 1.00 76.12 176 ASP A C 1
ATOM 1432 O O . ASP A 1 176 ? 17.232 1.200 -29.148 1.00 76.12 176 ASP A O 1
ATOM 1436 N N . LEU A 1 177 ? 16.499 3.161 -28.359 1.00 63.91 177 LEU A N 1
ATOM 1437 C CA . LEU A 1 177 ? 15.452 3.288 -29.357 1.00 63.91 177 LEU A CA 1
ATOM 1438 C C . LEU A 1 177 ? 16.056 3.865 -30.626 1.00 63.91 177 LEU A C 1
ATOM 1440 O O . LEU A 1 177 ? 16.355 5.055 -30.694 1.00 63.91 177 LEU A O 1
ATOM 1444 N N . ASN A 1 178 ? 16.118 3.024 -31.651 1.00 58.91 178 ASN A N 1
ATOM 1445 C CA . ASN A 1 178 ? 16.187 3.457 -33.040 1.00 58.91 178 ASN A CA 1
ATOM 1446 C C . ASN A 1 178 ? 14.829 4.062 -33.443 1.00 58.91 178 ASN A C 1
ATOM 1448 O O . ASN A 1 178 ? 14.166 3.571 -34.352 1.00 58.91 178 ASN A O 1
ATOM 1452 N N . GLU A 1 179 ? 14.358 5.079 -32.722 1.00 56.53 179 GLU A N 1
ATOM 1453 C CA . GLU A 1 179 ? 13.352 5.969 -33.285 1.00 56.53 179 GLU A CA 1
ATOM 1454 C C . GLU A 1 179 ? 14.095 6.792 -34.344 1.00 56.53 179 GLU A C 1
ATOM 1456 O O . GLU A 1 179 ? 15.041 7.505 -33.985 1.00 56.53 179 GLU A O 1
ATOM 1461 N N . PRO A 1 180 ? 13.749 6.684 -35.644 1.00 52.12 180 PRO A N 1
ATOM 1462 C CA . PRO A 1 180 ? 14.206 7.684 -36.592 1.00 52.12 180 PRO A CA 1
ATOM 1463 C C . PRO A 1 180 ? 13.795 9.036 -36.017 1.00 52.12 180 PRO A C 1
ATOM 1465 O O . PRO A 1 180 ? 12.688 9.179 -35.493 1.00 52.12 180 PRO A O 1
ATOM 1468 N N . PHE A 1 181 ? 14.686 10.023 -36.058 1.00 50.41 181 PHE A N 1
ATOM 1469 C CA . PHE A 1 181 ? 14.262 11.381 -35.759 1.00 50.41 181 PHE A CA 1
ATOM 1470 C C . PHE A 1 181 ? 13.056 11.665 -36.666 1.00 50.41 181 PHE A C 1
ATOM 1472 O O . PHE A 1 181 ? 13.206 11.683 -37.884 1.00 50.41 181 PHE A O 1
ATOM 1479 N N . ASP A 1 182 ? 11.870 11.903 -36.096 1.00 49.50 182 ASP A N 1
ATOM 1480 C CA . ASP A 1 182 ? 10.665 12.272 -36.866 1.00 49.50 182 ASP A CA 1
ATOM 1481 C C . ASP A 1 182 ? 10.891 13.543 -37.716 1.00 49.50 182 ASP A C 1
ATOM 1483 O O . ASP A 1 182 ? 10.114 13.865 -38.612 1.00 49.50 182 ASP A O 1
ATOM 1487 N N . ASN A 1 183 ? 12.002 14.241 -37.458 1.00 51.81 183 ASN A N 1
ATOM 1488 C CA . ASN A 1 183 ? 12.505 15.393 -38.188 1.00 51.81 183 ASN A CA 1
ATOM 1489 C C . ASN A 1 183 ? 13.876 15.149 -38.830 1.00 51.81 183 ASN A C 1
ATOM 1491 O O . ASN A 1 183 ? 14.649 16.097 -38.952 1.00 51.81 183 ASN A O 1
ATOM 1495 N N . GLU A 1 184 ? 14.233 13.922 -39.213 1.00 44.91 184 GLU A N 1
ATOM 1496 C CA . GLU A 1 184 ? 15.324 13.763 -40.168 1.00 44.91 184 GLU A CA 1
ATOM 1497 C C . GLU A 1 184 ? 14.836 14.419 -41.469 1.00 44.91 184 GLU A C 1
ATOM 1499 O O . GLU A 1 184 ? 13.874 13.936 -42.080 1.00 44.91 184 GLU A O 1
ATOM 1504 N N . PRO A 1 185 ? 15.376 15.589 -41.864 1.00 47.88 185 PRO A N 1
ATOM 1505 C CA . PRO A 1 185 ? 14.863 16.280 -43.026 1.00 47.88 185 PRO A CA 1
ATOM 1506 C C . PRO A 1 185 ? 15.130 15.353 -44.203 1.00 47.88 185 PRO A C 1
ATOM 1508 O O . PRO A 1 185 ? 16.284 15.150 -44.575 1.00 47.88 185 PRO A O 1
ATOM 1511 N N . LYS A 1 186 ? 14.071 14.828 -44.829 1.00 50.12 186 LYS A N 1
ATOM 1512 C CA . LYS A 1 186 ? 14.152 14.017 -46.059 1.00 50.12 186 LYS A CA 1
ATOM 1513 C C . LYS A 1 186 ? 14.823 14.738 -47.237 1.00 50.12 186 LYS A C 1
ATOM 1515 O O . LYS A 1 186 ? 14.858 14.215 -48.343 1.00 50.12 186 LYS A O 1
ATOM 1520 N N . ASN A 1 187 ? 15.361 15.933 -47.024 1.00 50.81 187 ASN A N 1
ATOM 1521 C CA . ASN A 1 187 ? 16.262 16.586 -47.945 1.00 50.81 187 ASN A CA 1
ATOM 1522 C C . ASN A 1 187 ? 17.106 17.621 -47.188 1.00 50.81 187 ASN A C 1
ATOM 1524 O O . ASN A 1 187 ? 16.816 18.818 -47.203 1.00 50.81 187 ASN A O 1
ATOM 1528 N N . ILE A 1 188 ? 18.177 17.196 -46.513 1.00 45.69 188 ILE A N 1
ATOM 1529 C CA . ILE A 1 188 ? 19.292 18.128 -46.332 1.00 45.69 188 ILE A CA 1
ATOM 1530 C C . ILE A 1 188 ? 19.931 18.244 -47.712 1.00 45.69 188 ILE A C 1
ATOM 1532 O O . ILE A 1 188 ? 20.799 17.452 -48.075 1.00 45.69 188 ILE A O 1
ATOM 1536 N N . ASN A 1 189 ? 19.441 19.203 -48.503 1.00 52.59 189 ASN A N 1
ATOM 1537 C CA . ASN A 1 189 ? 20.024 19.565 -49.788 1.00 52.59 189 ASN A CA 1
ATOM 1538 C C . ASN A 1 189 ? 21.550 19.578 -49.634 1.00 52.59 189 ASN A C 1
ATOM 1540 O O . ASN A 1 189 ? 22.068 20.202 -48.706 1.00 52.59 189 ASN A O 1
ATOM 1544 N N . SER A 1 190 ? 22.272 18.928 -50.547 1.00 56.50 190 SER A N 1
ATOM 1545 C CA . SER A 1 190 ? 23.739 18.771 -50.538 1.00 56.50 190 SER A CA 1
ATOM 1546 C C . SER A 1 190 ? 24.538 20.077 -50.353 1.00 56.50 190 SER A C 1
ATOM 1548 O O . SER A 1 190 ? 25.732 20.054 -50.056 1.00 56.50 190 SER A O 1
ATOM 1550 N N . LYS A 1 191 ? 23.886 21.236 -50.507 1.00 54.56 191 LYS A N 1
ATOM 1551 C CA . LYS A 1 191 ? 24.420 22.565 -50.187 1.00 54.56 191 LYS A CA 1
ATOM 1552 C C . LYS A 1 191 ? 24.553 22.823 -48.681 1.00 54.56 191 LYS A C 1
ATOM 1554 O O . LYS A 1 191 ? 25.540 23.429 -48.276 1.00 54.56 191 LYS A O 1
ATOM 1559 N N . THR A 1 192 ? 23.615 22.367 -47.852 1.00 51.00 192 THR A N 1
ATOM 1560 C CA . THR A 1 192 ? 23.613 22.621 -46.401 1.00 51.00 192 THR A CA 1
ATOM 1561 C C . THR A 1 192 ? 24.630 21.735 -45.683 1.00 51.00 192 THR A C 1
ATOM 1563 O O . THR A 1 192 ? 25.351 22.217 -44.815 1.00 51.00 192 THR A O 1
ATOM 1566 N N . THR A 1 193 ? 24.776 20.474 -46.101 1.00 53.47 193 THR A N 1
ATOM 1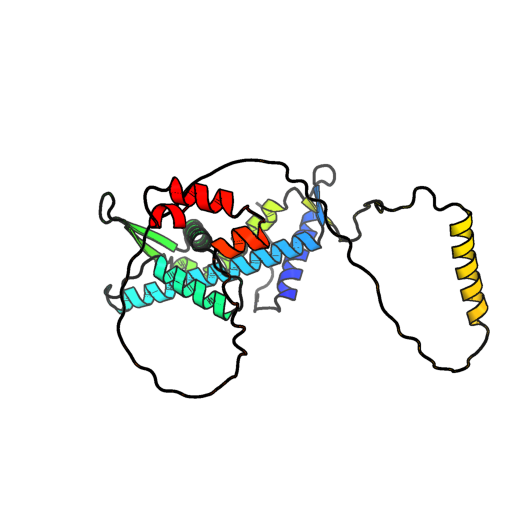567 C CA . THR A 1 193 ? 25.845 19.578 -45.628 1.00 53.47 193 THR A CA 1
ATOM 1568 C C . THR A 1 193 ? 27.227 20.106 -45.998 1.00 53.47 193 THR A C 1
ATOM 1570 O O . THR A 1 193 ? 28.078 20.164 -45.118 1.00 53.47 193 THR A O 1
ATOM 1573 N N . LYS A 1 194 ? 27.427 20.607 -47.231 1.00 53.25 194 LYS A N 1
ATOM 1574 C CA . LYS A 1 194 ? 28.673 21.294 -47.636 1.00 53.25 194 LYS A CA 1
ATOM 1575 C C . LYS A 1 194 ? 28.964 22.549 -46.811 1.00 53.25 194 LYS A C 1
ATOM 1577 O O . LYS A 1 194 ? 30.119 22.821 -46.515 1.00 53.25 194 LYS A O 1
ATOM 1582 N N . PHE A 1 195 ? 27.941 23.315 -46.433 1.00 53.97 195 PHE A N 1
ATOM 1583 C CA . PHE A 1 195 ? 28.110 24.493 -45.576 1.00 53.97 195 PHE A CA 1
ATOM 1584 C C . PHE A 1 195 ? 28.506 24.123 -44.144 1.00 53.97 195 PHE A C 1
ATOM 1586 O O . PHE A 1 195 ? 29.311 24.823 -43.536 1.00 53.97 195 PHE A O 1
ATOM 1593 N N . ILE A 1 196 ? 27.951 23.034 -43.604 1.00 58.31 196 ILE A N 1
ATOM 1594 C CA . ILE A 1 196 ? 28.267 22.548 -42.257 1.00 58.31 196 ILE A CA 1
ATOM 1595 C C . ILE A 1 196 ? 29.674 21.942 -42.223 1.00 58.31 196 ILE A C 1
ATOM 1597 O O . ILE A 1 196 ? 30.440 22.295 -41.331 1.00 58.31 196 ILE A O 1
ATOM 1601 N N . THR A 1 197 ? 30.058 21.113 -43.201 1.00 56.16 197 THR A N 1
ATOM 1602 C CA . THR A 1 197 ? 31.431 20.585 -43.289 1.00 56.16 197 THR A CA 1
ATOM 1603 C C . THR A 1 197 ? 32.449 21.695 -43.514 1.00 56.16 197 THR A C 1
ATOM 1605 O O . THR A 1 197 ? 33.451 21.726 -42.809 1.00 56.16 197 THR A O 1
ATOM 1608 N N . LYS A 1 198 ? 32.154 22.676 -44.379 1.00 56.41 198 LYS A N 1
ATOM 1609 C CA . LYS A 1 198 ? 33.028 23.839 -44.592 1.00 56.41 198 LYS A CA 1
ATOM 1610 C C . LYS A 1 198 ? 33.183 24.694 -43.327 1.00 56.41 198 LYS A C 1
ATOM 1612 O O . LYS A 1 198 ? 34.291 25.097 -43.014 1.00 56.41 198 LYS A O 1
ATOM 1617 N N . LYS A 1 199 ? 32.118 24.887 -42.534 1.00 57.69 199 LYS A N 1
ATOM 1618 C CA . LYS A 1 199 ? 32.195 25.570 -41.223 1.00 57.69 199 LYS A CA 1
ATOM 1619 C C . LYS A 1 199 ? 32.979 24.789 -40.167 1.00 57.69 199 LYS A C 1
ATOM 1621 O O . LYS A 1 199 ? 33.527 25.397 -39.253 1.00 57.69 199 LYS A O 1
ATOM 1626 N N . ILE A 1 200 ? 32.977 23.459 -40.236 1.00 59.44 200 ILE A N 1
ATOM 1627 C CA . ILE A 1 200 ? 33.747 22.600 -39.326 1.00 59.44 200 ILE A CA 1
ATOM 1628 C C . ILE A 1 200 ? 35.232 22.618 -39.723 1.00 59.44 200 ILE A C 1
ATOM 1630 O O . ILE A 1 200 ? 36.084 22.747 -38.849 1.00 59.44 200 ILE A O 1
ATOM 1634 N N . GLU A 1 201 ? 35.545 22.589 -41.020 1.00 55.41 201 GLU A N 1
ATOM 1635 C CA . GLU A 1 201 ? 36.910 22.760 -41.541 1.00 55.41 201 GLU A CA 1
ATOM 1636 C C . GLU A 1 201 ? 37.461 24.174 -41.284 1.00 55.41 201 GLU A C 1
ATOM 1638 O O . GLU A 1 201 ? 38.598 24.315 -40.839 1.00 55.41 201 GLU A O 1
ATOM 1643 N N . GLU A 1 202 ? 36.651 25.222 -41.467 1.00 55.25 202 GLU A N 1
ATOM 1644 C CA . GLU A 1 202 ? 37.018 26.611 -41.147 1.00 55.25 202 GLU A CA 1
ATOM 1645 C C . GLU A 1 202 ? 37.284 26.793 -39.643 1.00 55.25 202 GLU A C 1
ATOM 1647 O O . GLU A 1 202 ? 38.279 27.413 -39.273 1.00 55.25 202 GLU A O 1
ATOM 1652 N N . LYS A 1 203 ? 36.484 26.170 -38.762 1.00 55.66 203 LYS A N 1
ATOM 1653 C CA . LYS A 1 203 ? 36.711 26.207 -37.304 1.00 55.66 203 LYS A CA 1
ATOM 1654 C C . LYS A 1 203 ? 37.963 25.461 -36.849 1.00 55.66 203 LYS A C 1
ATOM 1656 O O . LYS A 1 203 ? 38.596 25.885 -35.885 1.00 55.66 203 LYS A O 1
ATOM 1661 N N . ASN A 1 204 ? 38.319 24.371 -37.524 1.00 52.09 2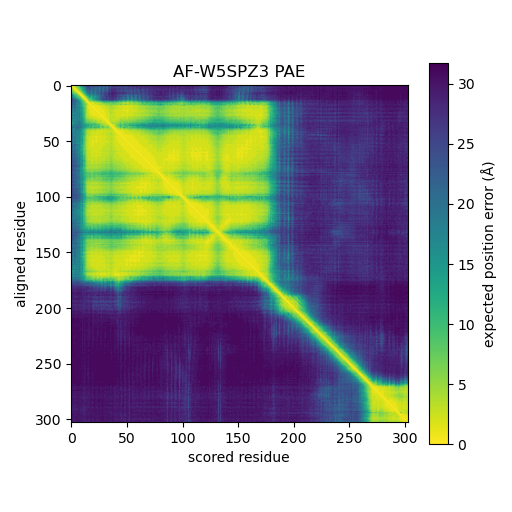04 ASN A N 1
ATOM 1662 C CA . ASN A 1 204 ? 39.546 23.633 -37.226 1.00 52.09 204 ASN A CA 1
ATOM 1663 C C . ASN A 1 204 ? 40.793 24.394 -37.713 1.00 52.09 204 ASN A C 1
ATOM 1665 O O . ASN A 1 204 ? 41.847 24.293 -37.089 1.00 52.09 204 ASN A O 1
ATOM 1669 N N . ASN A 1 205 ? 40.663 25.208 -38.767 1.00 50.03 205 ASN A N 1
ATOM 1670 C CA . ASN A 1 205 ? 41.746 26.047 -39.287 1.00 50.03 205 ASN A CA 1
ATOM 1671 C C . ASN A 1 205 ? 41.896 27.388 -38.538 1.00 50.03 205 ASN A C 1
ATOM 1673 O O . ASN A 1 205 ? 43.013 27.881 -38.393 1.00 50.03 205 ASN A O 1
ATOM 1677 N N . GLU A 1 206 ? 40.816 27.967 -38.001 1.00 47.56 206 GLU A N 1
ATOM 1678 C CA . GLU A 1 206 ? 40.875 29.198 -37.189 1.00 47.56 206 GLU A CA 1
ATOM 1679 C C . GLU A 1 206 ? 41.479 28.986 -35.792 1.00 47.56 206 GLU A C 1
ATOM 1681 O O . GLU A 1 206 ? 41.983 29.932 -35.183 1.00 47.56 206 GLU A O 1
ATOM 1686 N N . GLN A 1 207 ? 41.524 27.748 -35.289 1.00 47.12 207 GLN A N 1
ATOM 1687 C CA . GLN A 1 207 ? 42.135 27.440 -33.990 1.00 47.12 207 GLN A CA 1
ATOM 1688 C C . GLN A 1 207 ? 43.671 27.579 -33.967 1.00 47.12 207 GLN A C 1
ATOM 1690 O O . GLN A 1 207 ? 44.281 27.463 -32.903 1.00 47.12 207 GLN A O 1
ATOM 1695 N N . LEU A 1 208 ? 44.298 27.898 -35.107 1.00 41.25 208 LEU A N 1
ATOM 1696 C CA . LEU A 1 208 ? 45.739 28.131 -35.236 1.00 41.25 208 LEU A CA 1
ATOM 1697 C C . LEU A 1 208 ? 46.173 29.602 -35.076 1.00 41.25 208 LEU A C 1
ATOM 1699 O O . LEU A 1 208 ? 47.371 29.865 -34.966 1.00 41.25 208 LEU A O 1
ATOM 1703 N N . HIS A 1 209 ? 45.252 30.567 -34.962 1.00 37.53 209 HIS A N 1
ATOM 1704 C CA . HIS A 1 209 ? 45.615 31.980 -34.786 1.00 37.53 209 HIS A CA 1
ATOM 1705 C C . HIS A 1 209 ? 45.006 32.623 -33.528 1.00 37.53 209 HIS A C 1
ATOM 1707 O O . HIS A 1 209 ? 43.952 33.239 -33.541 1.00 37.53 209 HIS A O 1
ATOM 1713 N N . LYS A 1 210 ? 45.770 32.491 -32.435 1.00 36.47 210 LYS A N 1
ATOM 1714 C CA . LYS A 1 210 ? 46.063 33.496 -31.391 1.00 36.47 210 LYS A CA 1
ATOM 1715 C C . LYS A 1 210 ? 44.954 34.498 -31.002 1.00 36.47 210 LYS A C 1
ATOM 1717 O O . LYS A 1 210 ? 44.704 35.474 -31.695 1.00 36.47 210 LYS A O 1
ATOM 1722 N N . ASN A 1 211 ? 44.509 34.357 -29.749 1.00 40.34 211 ASN A N 1
ATOM 1723 C CA . ASN A 1 211 ? 44.487 35.394 -28.702 1.00 40.34 211 ASN A CA 1
ATOM 1724 C C . ASN A 1 211 ? 44.262 36.865 -29.127 1.00 40.34 211 ASN A C 1
ATOM 1726 O O . ASN A 1 211 ? 45.214 37.502 -29.577 1.00 40.34 211 ASN A O 1
ATOM 1730 N N . ARG A 1 212 ? 43.108 37.455 -28.758 1.00 31.77 212 ARG A N 1
ATOM 1731 C CA . ARG A 1 212 ? 43.007 38.742 -28.017 1.00 31.77 212 ARG A CA 1
ATOM 1732 C C . ARG A 1 212 ? 41.549 39.157 -27.711 1.00 31.77 212 ARG A C 1
ATOM 1734 O O . ARG A 1 212 ? 40.723 39.255 -28.601 1.00 31.77 212 ARG A O 1
ATOM 1741 N N . MET A 1 213 ? 41.313 39.382 -26.414 1.00 28.77 213 MET A N 1
ATOM 1742 C CA . MET A 1 213 ? 40.394 40.299 -25.702 1.00 28.77 213 MET A CA 1
ATOM 1743 C C . MET A 1 213 ? 39.304 41.089 -26.465 1.00 28.77 213 MET A C 1
ATOM 1745 O O . MET A 1 213 ? 39.597 41.745 -27.456 1.00 28.77 213 MET A O 1
ATOM 1749 N N . GLY A 1 214 ? 38.123 41.232 -25.833 1.00 28.56 214 GLY A N 1
ATOM 1750 C CA . GLY A 1 214 ? 37.262 42.421 -25.987 1.00 28.56 214 GLY A CA 1
ATOM 1751 C C . GLY A 1 214 ? 35.756 42.197 -25.779 1.00 28.56 214 GLY A C 1
ATOM 1752 O O . GLY A 1 214 ? 35.104 41.567 -26.595 1.00 28.56 214 GLY A O 1
ATOM 1753 N N . ILE A 1 215 ? 35.214 42.742 -24.688 1.00 38.81 215 ILE A N 1
ATOM 1754 C CA . ILE A 1 215 ? 33.790 42.814 -24.299 1.00 38.81 215 ILE A CA 1
ATOM 1755 C C . ILE A 1 215 ? 33.002 43.738 -25.260 1.00 38.81 215 ILE A C 1
ATOM 1757 O O . ILE A 1 215 ? 33.590 44.706 -25.727 1.00 38.81 215 ILE A O 1
ATOM 1761 N N . ILE A 1 216 ? 31.697 43.495 -25.499 1.00 28.05 216 ILE A N 1
ATOM 1762 C CA . ILE A 1 216 ? 30.567 44.465 -25.393 1.00 28.05 216 ILE A CA 1
ATOM 1763 C C . ILE A 1 216 ? 29.228 43.832 -25.844 1.00 28.05 216 ILE A C 1
ATOM 1765 O O . ILE A 1 216 ? 29.145 43.008 -26.748 1.00 28.05 216 ILE A O 1
ATOM 1769 N N . SER A 1 217 ? 28.193 44.239 -25.112 1.00 38.84 217 SER A N 1
ATOM 1770 C CA . SER A 1 217 ? 26.764 43.917 -25.092 1.00 38.84 217 SER A CA 1
ATOM 1771 C C . SER A 1 217 ? 25.942 44.224 -26.353 1.00 38.84 217 SER A C 1
ATOM 1773 O O . SER A 1 217 ? 26.170 45.249 -26.985 1.00 38.84 217 SER A O 1
ATOM 1775 N N . HIS A 1 218 ? 24.831 43.495 -26.548 1.00 33.19 218 HIS A N 1
ATOM 1776 C CA . HIS A 1 218 ? 23.528 44.139 -26.786 1.00 33.19 218 HIS A CA 1
ATOM 1777 C C . HIS A 1 218 ? 22.330 43.248 -26.404 1.00 33.19 218 HIS A C 1
ATOM 1779 O O . HIS A 1 218 ? 22.271 42.064 -26.723 1.00 33.19 218 HIS A O 1
ATOM 1785 N N . VAL A 1 219 ? 21.382 43.864 -25.695 1.00 31.30 219 VAL A N 1
ATOM 1786 C CA . VAL A 1 219 ? 20.052 43.371 -25.299 1.00 31.30 219 VAL A CA 1
ATOM 1787 C C . VAL A 1 219 ? 19.011 43.845 -26.324 1.00 31.30 219 VAL A C 1
ATOM 1789 O O . VAL A 1 219 ? 19.129 44.992 -26.750 1.00 31.30 219 VAL A O 1
ATOM 1792 N N . GLN A 1 220 ? 18.003 43.012 -26.650 1.00 33.19 220 GLN A N 1
ATOM 1793 C CA . GLN A 1 220 ? 16.539 43.308 -26.716 1.00 33.19 220 GLN A CA 1
ATOM 1794 C C . GLN A 1 220 ? 15.778 42.169 -27.442 1.00 33.19 220 GLN A C 1
ATOM 1796 O O . GLN A 1 220 ? 16.077 41.864 -28.588 1.00 33.19 220 GLN A O 1
ATOM 1801 N N . THR A 1 221 ? 15.070 41.301 -26.699 1.00 34.53 221 THR A N 1
ATOM 1802 C CA . THR A 1 221 ? 13.601 41.192 -26.427 1.00 34.53 221 THR A CA 1
ATOM 1803 C C . THR A 1 221 ? 12.800 40.357 -27.448 1.00 34.53 221 THR A C 1
ATOM 1805 O O . THR A 1 221 ? 12.989 40.545 -28.644 1.00 34.53 221 THR A O 1
ATOM 1808 N N . PRO A 1 222 ? 11.908 39.438 -27.001 1.00 43.97 222 PRO A N 1
ATOM 1809 C CA . PRO A 1 222 ? 11.170 38.527 -27.877 1.00 43.97 222 PRO A CA 1
ATOM 1810 C C . PRO A 1 222 ? 9.742 39.011 -28.159 1.00 43.97 222 PRO A C 1
ATOM 1812 O O . PRO A 1 222 ? 9.105 39.586 -27.277 1.00 43.97 222 PRO A O 1
ATOM 1815 N N . ASP A 1 223 ? 9.209 38.663 -29.331 1.00 30.36 223 ASP A N 1
ATOM 1816 C CA . ASP A 1 223 ? 7.821 38.947 -29.688 1.00 30.36 223 ASP A CA 1
ATOM 1817 C C . ASP A 1 223 ? 6.975 37.684 -29.936 1.00 30.36 223 ASP A C 1
ATOM 1819 O O . ASP A 1 223 ? 7.275 36.834 -30.770 1.00 30.36 223 ASP A O 1
ATOM 1823 N N . VAL A 1 224 ? 5.865 37.677 -29.192 1.00 34.25 224 VAL A N 1
ATOM 1824 C CA . VAL A 1 224 ? 4.487 37.355 -29.594 1.00 34.25 224 VAL A CA 1
ATOM 1825 C C . VAL A 1 224 ? 3.997 35.894 -29.625 1.00 34.25 224 VAL A C 1
ATOM 1827 O O . VAL A 1 224 ? 4.381 35.023 -30.398 1.00 34.25 224 VAL A O 1
ATOM 1830 N N . ILE A 1 225 ? 2.998 35.727 -28.756 1.00 36.09 225 ILE A N 1
ATOM 1831 C CA . ILE A 1 225 ? 1.999 34.676 -28.582 1.00 36.09 225 ILE A CA 1
ATOM 1832 C C . ILE A 1 225 ? 1.162 34.499 -29.855 1.00 36.09 225 ILE A C 1
ATOM 1834 O O . ILE A 1 225 ? 0.599 35.474 -30.344 1.00 36.09 225 ILE A O 1
ATOM 1838 N N . ASN A 1 226 ? 0.935 33.253 -30.286 1.00 41.53 226 ASN A N 1
ATOM 1839 C CA . ASN A 1 226 ? -0.185 32.928 -31.171 1.00 41.53 226 ASN A CA 1
ATOM 1840 C C . ASN A 1 226 ? -1.172 31.951 -30.527 1.00 41.53 226 ASN A C 1
ATOM 1842 O O . ASN A 1 226 ? -0.819 31.014 -29.812 1.00 41.53 226 ASN A O 1
ATOM 1846 N N . LYS A 1 227 ? -2.445 32.269 -30.756 1.00 37.34 227 LYS A N 1
ATOM 1847 C CA . LYS A 1 227 ? -3.637 31.832 -30.038 1.00 37.34 227 LYS A CA 1
ATOM 1848 C C . LYS A 1 227 ? -4.411 30.807 -30.874 1.00 37.34 227 LYS A C 1
ATOM 1850 O O . LYS A 1 227 ? -4.727 31.087 -32.019 1.00 37.34 227 LYS A O 1
ATOM 1855 N N . ALA A 1 228 ? -4.787 29.715 -30.204 1.00 37.12 228 ALA A N 1
ATOM 1856 C CA . ALA A 1 228 ? -5.889 28.778 -30.464 1.00 37.12 228 ALA A CA 1
ATOM 1857 C C . ALA A 1 228 ? -5.891 27.914 -31.745 1.00 37.12 228 ALA A C 1
ATOM 1859 O O . ALA A 1 228 ? -5.876 28.413 -32.860 1.00 37.12 228 ALA A O 1
ATOM 1860 N N . ASN A 1 229 ? -6.119 26.608 -31.553 1.00 35.91 229 ASN A N 1
ATOM 1861 C CA . ASN A 1 229 ? -7.258 25.929 -32.174 1.00 35.91 229 ASN A CA 1
ATOM 1862 C C . ASN A 1 229 ? -7.696 24.720 -31.337 1.00 35.91 229 ASN A C 1
ATOM 1864 O O . ASN A 1 229 ? -6.899 23.873 -30.944 1.00 35.91 229 ASN A O 1
ATOM 1868 N N . ILE A 1 230 ? -8.991 24.702 -31.032 1.00 39.06 230 ILE A N 1
ATOM 1869 C CA . ILE A 1 230 ? -9.711 23.652 -30.320 1.00 39.06 230 ILE A CA 1
ATOM 1870 C C . ILE A 1 230 ? -10.231 22.678 -31.377 1.00 39.06 230 ILE A C 1
ATOM 1872 O O . ILE A 1 230 ? -10.829 23.110 -32.357 1.00 39.06 230 ILE A O 1
ATOM 1876 N N . SER A 1 231 ? -10.116 21.376 -31.137 1.00 36.44 231 SER A N 1
ATOM 1877 C CA . SER A 1 231 ? -11.164 20.450 -31.569 1.00 36.44 231 SER A CA 1
ATOM 1878 C C . SER A 1 231 ? -11.359 19.366 -30.510 1.00 36.44 231 SER A C 1
ATOM 1880 O O . SER A 1 231 ? -10.454 18.610 -30.170 1.00 36.44 231 SER A O 1
ATOM 1882 N N . ASN A 1 232 ? -12.562 19.371 -29.933 1.00 37.03 232 ASN A N 1
ATOM 1883 C CA . ASN A 1 232 ? -13.116 18.296 -29.120 1.00 37.03 232 ASN A CA 1
ATOM 1884 C C . ASN A 1 232 ? -13.637 17.203 -30.062 1.00 37.03 232 ASN A C 1
ATOM 1886 O O . ASN A 1 232 ? -14.355 17.515 -31.010 1.00 37.03 232 ASN A O 1
ATOM 1890 N N . ILE A 1 233 ? -13.373 15.936 -29.739 1.00 36.72 233 ILE A N 1
ATOM 1891 C CA . ILE A 1 233 ? -14.173 14.801 -30.211 1.00 36.72 233 ILE A CA 1
ATOM 1892 C C . ILE A 1 233 ? -14.762 14.095 -28.981 1.00 36.72 233 ILE A C 1
ATOM 1894 O O . ILE A 1 233 ? -14.076 13.820 -28.000 1.00 36.72 233 ILE A O 1
ATOM 1898 N N . ASN A 1 234 ? -16.076 13.893 -29.052 1.00 42.88 234 ASN A N 1
ATOM 1899 C CA . ASN A 1 234 ? -17.019 13.483 -28.012 1.00 42.88 234 ASN A CA 1
ATOM 1900 C C . ASN A 1 234 ? -16.792 12.067 -27.444 1.00 42.88 234 ASN A C 1
ATOM 1902 O O . ASN A 1 234 ? -16.471 11.162 -28.211 1.00 42.88 234 ASN A O 1
ATOM 1906 N N . LYS A 1 235 ? -17.153 11.845 -26.164 1.00 36.97 235 LYS A N 1
ATOM 1907 C CA . LYS A 1 235 ? -18.201 10.867 -25.764 1.00 36.97 235 LYS A CA 1
ATOM 1908 C C . LYS A 1 235 ? -18.499 10.845 -24.248 1.00 36.97 235 LYS A C 1
ATOM 1910 O O . LYS A 1 235 ? -17.664 10.458 -23.444 1.00 36.97 235 LYS A O 1
ATOM 1915 N N . GLU A 1 236 ? -19.725 11.272 -23.937 1.00 32.72 236 GLU A N 1
ATOM 1916 C CA . GLU A 1 236 ? -20.753 10.651 -23.076 1.00 32.72 236 GLU A CA 1
ATOM 1917 C C . GLU A 1 236 ? -20.511 10.171 -21.622 1.00 32.72 236 GLU A C 1
ATOM 1919 O O . GLU A 1 236 ? -19.715 9.280 -21.349 1.00 32.72 236 GLU A O 1
ATOM 1924 N N . ASN A 1 237 ? -21.461 10.623 -20.775 1.00 32.94 237 ASN A N 1
ATOM 1925 C CA . ASN A 1 237 ? -22.065 9.977 -19.588 1.00 32.94 237 ASN A CA 1
ATOM 1926 C C . ASN A 1 237 ? -21.247 10.006 -18.269 1.00 32.94 237 ASN A C 1
ATOM 1928 O O . ASN A 1 237 ? -20.052 9.774 -18.258 1.00 32.94 237 ASN A O 1
ATOM 1932 N N . SER A 1 238 ? -21.791 10.263 -17.070 1.00 35.19 238 SER A N 1
ATOM 1933 C CA . SER A 1 238 ? -23.170 10.441 -16.604 1.00 35.19 238 SER A CA 1
ATOM 1934 C C . SER A 1 238 ? -23.214 11.154 -15.237 1.00 35.19 238 SER A C 1
ATOM 1936 O O . SER A 1 238 ? -22.382 10.880 -14.379 1.00 35.19 238 SER A O 1
ATOM 1938 N N . LYS A 1 239 ? -24.254 11.973 -15.042 1.00 35.16 239 LYS A N 1
ATOM 1939 C CA . LYS A 1 239 ? -25.162 12.062 -13.875 1.00 35.16 239 LYS A CA 1
ATOM 1940 C C . LYS A 1 239 ? -24.625 11.989 -12.426 1.00 35.16 239 LYS A C 1
ATOM 1942 O O . LYS A 1 239 ? -24.102 10.980 -11.975 1.00 35.16 239 LYS A O 1
ATOM 1947 N N . ASN A 1 240 ? -25.092 12.996 -11.679 1.00 30.17 240 ASN A N 1
ATOM 1948 C CA . ASN A 1 240 ? -25.618 12.946 -10.308 1.00 30.17 240 ASN A CA 1
ATOM 1949 C C . ASN A 1 240 ? -24.633 12.838 -9.134 1.00 30.17 240 ASN A C 1
ATOM 1951 O O . ASN A 1 240 ? -24.196 11.755 -8.772 1.00 30.17 240 ASN A O 1
ATOM 1955 N N . SER A 1 241 ? -24.506 13.943 -8.392 1.00 34.97 241 SER A N 1
ATOM 1956 C CA . SER A 1 241 ? -25.112 14.010 -7.050 1.00 34.97 241 SER A CA 1
ATOM 1957 C C . SER A 1 241 ? -25.147 15.455 -6.540 1.00 34.97 241 SER A C 1
ATOM 1959 O O . SER A 1 241 ? -24.133 16.014 -6.122 1.00 34.97 241 SER A O 1
ATOM 1961 N N . LEU A 1 242 ? -26.343 16.038 -6.603 1.00 33.47 242 LEU A N 1
ATOM 1962 C CA . LEU A 1 242 ? -26.808 17.103 -5.718 1.00 33.47 242 LEU A CA 1
ATOM 1963 C C . LEU A 1 242 ? -27.167 16.501 -4.348 1.00 33.47 242 LEU A C 1
ATOM 1965 O O . LEU A 1 242 ? -27.381 15.295 -4.248 1.00 33.47 242 LEU A O 1
ATOM 1969 N N . GLU A 1 243 ? -27.333 17.402 -3.375 1.00 34.00 243 GLU A N 1
ATOM 1970 C CA . GLU A 1 243 ? -27.880 17.234 -2.015 1.00 34.00 243 GLU A CA 1
ATOM 1971 C C . GLU A 1 243 ? -26.852 16.948 -0.898 1.00 34.00 243 GLU A C 1
ATOM 1973 O O . GLU A 1 243 ? -26.012 16.070 -1.021 1.00 34.00 243 GLU A O 1
ATOM 1978 N N . LYS A 1 244 ? -26.849 17.634 0.255 1.00 31.34 244 LYS A N 1
ATOM 1979 C CA . LYS A 1 244 ? -27.783 18.618 0.829 1.00 31.34 244 LYS A CA 1
ATOM 1980 C C . LYS A 1 244 ? -27.084 19.421 1.940 1.00 31.34 244 LYS A C 1
ATOM 1982 O O . LYS A 1 244 ? -26.141 18.964 2.577 1.00 31.34 244 LYS A O 1
ATOM 1987 N N . ASN A 1 245 ? -27.603 20.627 2.132 1.00 30.38 245 ASN A N 1
ATOM 1988 C CA . ASN A 1 245 ? -27.282 21.626 3.150 1.00 30.38 245 ASN A CA 1
ATOM 1989 C C . ASN A 1 245 ? -27.537 21.134 4.587 1.00 30.38 245 ASN A C 1
ATOM 1991 O O . ASN A 1 245 ? -28.451 20.342 4.780 1.00 30.38 245 ASN A O 1
ATOM 1995 N N . SER A 1 246 ? -26.870 21.732 5.585 1.00 29.12 246 SER A N 1
ATOM 1996 C CA . SER A 1 246 ? -27.529 22.644 6.552 1.00 29.12 246 SER A CA 1
ATOM 1997 C C . SER A 1 2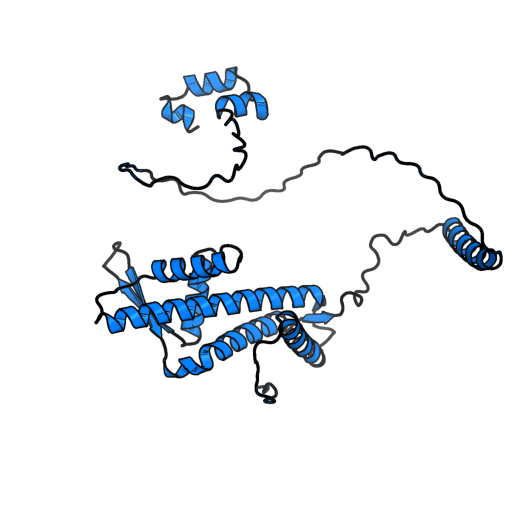46 ? -26.624 23.036 7.735 1.00 29.12 246 SER A C 1
ATOM 1999 O O . SER A 1 246 ? -26.030 22.169 8.363 1.00 29.12 246 SER A O 1
ATOM 2001 N N . ALA A 1 247 ? -26.572 24.351 7.995 1.00 31.44 247 ALA A N 1
ATOM 2002 C CA . ALA A 1 247 ? -26.480 25.106 9.262 1.00 31.44 247 ALA A CA 1
ATOM 2003 C C . ALA A 1 247 ? -26.134 24.357 10.579 1.00 31.44 247 ALA A C 1
ATOM 2005 O O . ALA A 1 247 ? -26.623 23.269 10.829 1.00 31.44 247 ALA A O 1
ATOM 2006 N N . LYS A 1 248 ? -25.429 24.937 11.561 1.00 29.66 248 LYS A N 1
ATOM 2007 C CA . LYS A 1 248 ? -25.638 26.272 12.148 1.00 29.66 248 LYS A CA 1
ATOM 2008 C C . LYS A 1 248 ? -24.474 26.618 13.103 1.00 29.66 248 LYS A C 1
ATOM 2010 O O . LYS A 1 248 ? -23.731 25.751 13.540 1.00 29.66 248 LYS A O 1
ATOM 2015 N N . SER A 1 249 ? -24.346 27.911 13.356 1.00 32.72 249 SER A N 1
ATOM 2016 C CA . SER A 1 249 ? -23.324 28.697 14.063 1.00 32.72 249 SER A CA 1
ATOM 2017 C C . SER A 1 249 ? -23.246 28.577 15.601 1.00 32.72 249 SER A C 1
ATOM 2019 O O . SER A 1 249 ? -24.191 28.082 16.206 1.00 32.72 249 SER A O 1
ATOM 2021 N N . LEU A 1 250 ? -22.209 29.246 16.162 1.00 29.19 250 LEU A N 1
ATOM 2022 C CA . LEU A 1 250 ? -21.926 29.697 17.558 1.00 29.19 250 LEU A CA 1
ATOM 2023 C C . LEU A 1 250 ? -20.846 28.837 18.256 1.00 29.19 250 LEU A C 1
ATOM 2025 O O . LEU A 1 250 ? -20.938 27.622 18.209 1.00 29.19 250 LEU A O 1
ATOM 2029 N N . SER A 1 251 ? -19.770 29.346 18.872 1.00 29.28 251 SER A N 1
ATOM 2030 C CA . SER A 1 251 ? -19.424 30.675 19.411 1.00 29.28 251 SER A CA 1
ATOM 2031 C C . SER A 1 251 ? -17.890 30.834 19.594 1.00 29.28 251 SER A C 1
ATOM 2033 O O . SER A 1 251 ? -17.155 29.853 19.537 1.00 29.28 251 SER A O 1
ATOM 2035 N N . CYS A 1 252 ? -17.459 32.090 19.789 1.00 26.41 252 CYS A N 1
ATOM 2036 C CA . CYS A 1 252 ? -16.171 32.673 20.236 1.00 26.41 252 CYS A CA 1
ATOM 2037 C C . CYS A 1 252 ? -15.262 31.758 21.102 1.00 26.41 252 CYS A C 1
ATOM 2039 O O . CYS A 1 252 ? -15.771 30.915 21.822 1.00 26.41 252 CYS A O 1
ATOM 2041 N N . GLU A 1 253 ? -13.924 31.837 21.149 1.00 27.97 253 GLU A N 1
ATOM 2042 C CA . GLU A 1 253 ? -13.013 32.993 21.210 1.00 27.97 253 GLU A CA 1
ATOM 2043 C C . GLU A 1 253 ? -11.551 32.468 21.104 1.00 27.97 253 GLU A C 1
ATOM 2045 O O . GLU A 1 253 ? -11.244 31.407 21.647 1.00 27.97 253 GLU A O 1
ATOM 2050 N N . LYS A 1 254 ? -10.621 33.177 20.441 1.00 30.84 254 LYS A N 1
ATOM 2051 C CA . LYS A 1 254 ? -9.163 32.956 20.600 1.00 30.84 254 LYS A CA 1
ATOM 2052 C C . LYS A 1 254 ? -8.402 34.290 20.546 1.00 30.84 254 LYS A C 1
ATOM 2054 O O . LYS A 1 254 ? -8.717 35.107 19.676 1.00 30.84 254 LYS A O 1
ATOM 2059 N N . PRO A 1 255 ? -7.399 34.513 21.419 1.00 32.97 255 PRO A N 1
ATOM 2060 C CA . PRO A 1 255 ? -6.621 35.745 21.447 1.00 32.97 255 PRO A CA 1
ATOM 2061 C C . PRO A 1 255 ? -5.516 35.774 20.378 1.00 32.97 255 PRO A C 1
ATOM 2063 O O . PRO A 1 255 ? -5.085 34.753 19.843 1.00 32.97 255 PRO A O 1
ATOM 2066 N N . LYS A 1 256 ? -5.102 37.006 20.071 1.00 37.03 256 LYS A N 1
ATOM 2067 C CA . LYS A 1 256 ? -4.143 37.443 19.049 1.00 37.03 256 LYS A CA 1
ATOM 2068 C C . LYS A 1 256 ? -2.697 37.104 19.433 1.00 37.03 256 LYS A C 1
ATOM 2070 O O . LYS A 1 256 ? -2.302 37.422 20.549 1.00 37.03 256 LYS A O 1
ATOM 2075 N N . SER A 1 257 ? -1.883 36.663 18.470 1.00 29.27 257 SER A N 1
ATOM 2076 C CA . SER A 1 257 ? -0.524 37.197 18.277 1.00 29.27 257 SER A CA 1
ATOM 2077 C C . SER A 1 257 ? 0.087 36.802 16.922 1.00 29.27 257 SER A C 1
ATOM 2079 O O . SER A 1 257 ? -0.213 35.751 16.362 1.00 29.27 257 SER A O 1
ATOM 2081 N N . ALA A 1 258 ? 0.960 37.699 16.452 1.00 32.38 258 ALA A N 1
ATOM 2082 C CA . ALA A 1 258 ? 1.928 37.613 15.357 1.00 32.38 258 ALA A CA 1
ATOM 2083 C C . ALA A 1 258 ? 1.412 37.650 13.903 1.00 32.38 258 ALA A C 1
ATOM 2085 O O . ALA A 1 258 ? 1.055 36.654 13.277 1.00 32.38 258 ALA A O 1
ATOM 2086 N N . GLU A 1 259 ? 1.470 38.863 13.353 1.00 33.81 259 GLU A N 1
ATOM 2087 C CA . GLU A 1 259 ? 1.365 39.194 11.939 1.00 33.81 259 GLU A CA 1
ATOM 2088 C C . GLU A 1 259 ? 2.416 38.456 11.094 1.00 33.81 259 GLU A C 1
ATOM 2090 O O . GLU A 1 259 ? 3.618 38.632 11.268 1.00 33.81 259 GLU A O 1
ATOM 2095 N N . GLN A 1 260 ? 1.956 37.736 10.074 1.00 34.38 260 GLN A N 1
ATOM 2096 C CA . GLN A 1 260 ? 2.639 37.712 8.784 1.00 34.38 260 GLN A CA 1
ATOM 2097 C C . GLN A 1 260 ? 1.634 38.191 7.738 1.00 34.38 260 GLN A C 1
ATOM 2099 O O . GLN A 1 260 ? 0.605 37.557 7.487 1.00 34.38 260 GLN A O 1
ATOM 2104 N N . LYS A 1 261 ? 1.907 39.377 7.184 1.00 39.06 261 LYS A N 1
ATOM 2105 C CA . LYS A 1 261 ? 1.127 40.023 6.127 1.00 39.06 261 LYS A CA 1
ATOM 2106 C C . LYS A 1 261 ? 1.162 39.146 4.872 1.00 39.06 261 LYS A C 1
ATOM 2108 O O . LYS A 1 261 ? 2.046 39.286 4.038 1.00 39.06 261 LYS A O 1
ATOM 2113 N N . SER A 1 262 ? 0.187 38.251 4.731 1.00 37.25 262 SER A N 1
ATOM 2114 C CA . SER A 1 262 ? -0.189 37.735 3.418 1.00 37.25 262 SER A CA 1
ATOM 2115 C C . SER A 1 262 ? -1.139 38.746 2.794 1.00 37.25 262 SER A C 1
ATOM 2117 O O . SER A 1 262 ? -2.218 39.037 3.316 1.00 37.25 262 SER A O 1
ATOM 2119 N N . GLU A 1 263 ? -0.692 39.342 1.699 1.00 36.19 263 GLU A N 1
ATOM 2120 C CA . GLU A 1 263 ? -1.487 40.216 0.856 1.00 36.19 263 GLU A CA 1
ATOM 2121 C C . GLU A 1 263 ? -2.739 39.440 0.420 1.00 36.19 263 GLU A C 1
ATOM 2123 O O . GLU A 1 263 ? -2.692 38.537 -0.417 1.00 36.19 263 GLU A O 1
ATOM 2128 N N . LYS A 1 264 ? -3.878 39.708 1.073 1.00 38.59 264 LYS A N 1
ATOM 2129 C CA . LYS A 1 264 ? -5.158 39.106 0.697 1.00 38.59 264 LYS A CA 1
ATOM 2130 C C . LYS A 1 264 ? -5.540 39.686 -0.655 1.00 38.59 264 LYS A C 1
ATOM 2132 O O . LYS A 1 264 ? -6.226 40.705 -0.714 1.00 38.59 264 LYS A O 1
ATOM 2137 N N . VAL A 1 265 ? -5.138 39.009 -1.729 1.00 38.19 265 VAL A N 1
ATOM 2138 C CA . VAL A 1 265 ? -5.705 39.191 -3.065 1.00 38.19 265 VAL A CA 1
ATOM 2139 C C . VAL A 1 265 ? -7.206 38.934 -2.942 1.00 38.19 265 VAL A C 1
ATOM 2141 O O . VAL A 1 265 ? -7.688 37.800 -2.951 1.00 38.19 265 VAL A O 1
ATOM 2144 N N . ARG A 1 266 ? -7.972 40.009 -2.735 1.00 38.03 266 ARG A N 1
ATOM 2145 C CA . ARG A 1 266 ? -9.430 39.973 -2.762 1.00 38.03 266 ARG A CA 1
ATOM 2146 C C . ARG A 1 266 ? -9.822 39.822 -4.222 1.00 38.03 266 ARG A C 1
ATOM 2148 O O . ARG A 1 266 ? -10.034 40.812 -4.916 1.00 38.03 266 ARG A O 1
ATOM 2155 N N . PHE A 1 267 ? -9.927 38.584 -4.694 1.00 40.72 267 PHE A N 1
ATOM 2156 C CA . PHE A 1 267 ? -10.632 38.312 -5.938 1.00 40.72 267 PHE A CA 1
ATOM 2157 C C . PHE A 1 267 ? -12.051 38.868 -5.784 1.00 40.72 267 PHE A C 1
ATOM 2159 O O . PHE A 1 267 ? -12.864 38.315 -5.039 1.00 40.72 267 PHE A O 1
ATOM 2166 N N . LYS A 1 268 ? -12.350 39.992 -6.447 1.00 50.62 268 LYS A N 1
ATOM 2167 C CA . LYS A 1 268 ? -13.727 40.467 -6.592 1.00 50.62 268 LYS A CA 1
ATOM 2168 C C . LYS A 1 268 ? -14.477 39.345 -7.304 1.00 50.62 268 LYS A C 1
ATOM 2170 O O . LYS A 1 268 ? -14.263 39.118 -8.492 1.00 50.62 268 LYS A O 1
ATOM 2175 N N . ARG A 1 269 ? -15.313 38.591 -6.581 1.00 48.38 269 ARG A N 1
ATOM 2176 C CA . ARG A 1 269 ? -16.229 37.636 -7.213 1.00 48.38 269 ARG A CA 1
ATOM 2177 C C . ARG A 1 269 ? -17.191 38.453 -8.060 1.00 48.38 269 ARG A C 1
ATOM 2179 O O . ARG A 1 269 ? -18.156 39.004 -7.545 1.00 48.38 269 ARG A O 1
ATOM 2186 N N . ILE A 1 270 ? -16.906 38.535 -9.354 1.00 60.09 270 ILE A N 1
ATOM 2187 C CA . ILE A 1 270 ? -17.875 39.000 -10.339 1.00 60.09 270 ILE A CA 1
ATOM 2188 C C . ILE A 1 270 ? -19.070 38.053 -10.214 1.00 60.09 270 ILE A C 1
ATOM 2190 O O . ILE A 1 270 ? -18.897 36.826 -10.307 1.00 60.09 270 ILE A O 1
ATOM 2194 N N . GLY A 1 271 ? -20.235 38.626 -9.902 1.00 68.12 271 GLY A N 1
ATOM 2195 C CA . GLY A 1 271 ? -21.490 37.900 -9.750 1.00 68.12 271 GLY A CA 1
ATOM 2196 C C . GLY A 1 271 ? -21.791 37.062 -10.992 1.00 68.12 271 GLY A C 1
ATOM 2197 O O . GLY A 1 271 ? -21.356 37.382 -12.097 1.00 68.12 271 GLY A O 1
ATOM 2198 N N . VAL A 1 272 ? -22.513 35.958 -10.812 1.00 73.38 272 VAL A N 1
ATOM 2199 C CA . VAL A 1 272 ? -22.765 34.983 -11.889 1.00 73.38 272 VAL A CA 1
ATOM 2200 C C . VAL A 1 272 ? -23.387 35.665 -13.115 1.00 73.38 272 VAL A C 1
ATOM 2202 O O . VAL A 1 272 ? -22.889 35.489 -14.223 1.00 73.38 272 VAL A O 1
ATOM 2205 N N . LYS A 1 273 ? -24.366 36.558 -12.910 1.00 76.56 273 LYS A N 1
ATOM 2206 C CA . LYS A 1 273 ? -25.021 37.325 -13.985 1.00 76.56 273 LYS A CA 1
ATOM 2207 C C . LYS A 1 273 ? -24.051 38.207 -14.781 1.00 76.56 273 LYS A C 1
ATOM 2209 O O . LYS A 1 273 ? -24.083 38.193 -16.007 1.00 76.56 273 LYS A O 1
ATOM 2214 N N . THR A 1 274 ? -23.166 38.946 -14.111 1.00 79.56 274 THR A N 1
ATOM 2215 C CA . THR A 1 274 ? -22.164 39.784 -14.792 1.00 79.56 274 THR A CA 1
ATOM 2216 C C . THR A 1 274 ? -21.136 38.938 -15.527 1.00 79.56 274 THR A C 1
ATOM 2218 O O . THR A 1 274 ? -20.743 39.287 -16.630 1.00 79.56 274 THR A O 1
ATOM 2221 N N . ARG A 1 275 ? -20.767 37.763 -15.006 1.00 81.75 275 ARG A N 1
ATOM 2222 C CA . ARG A 1 275 ? -19.885 36.838 -15.732 1.00 81.75 275 ARG A CA 1
ATOM 2223 C C . ARG A 1 275 ? -20.537 36.305 -17.010 1.00 81.75 275 ARG A C 1
ATOM 2225 O O . ARG A 1 275 ? -19.884 36.252 -18.047 1.00 81.75 275 ARG A O 1
ATOM 2232 N N . LEU A 1 276 ? -21.816 35.944 -16.948 1.00 81.56 276 LEU A N 1
ATOM 2233 C CA . LEU A 1 276 ? -22.568 35.463 -18.108 1.00 81.56 276 LEU A CA 1
ATOM 2234 C C . LEU A 1 276 ? -22.678 36.532 -19.207 1.00 81.56 276 LEU A C 1
ATOM 2236 O O . LEU A 1 276 ? -22.484 36.223 -20.381 1.00 81.56 276 LEU A O 1
ATOM 2240 N N . ILE A 1 277 ? -22.901 37.792 -18.833 1.00 84.75 27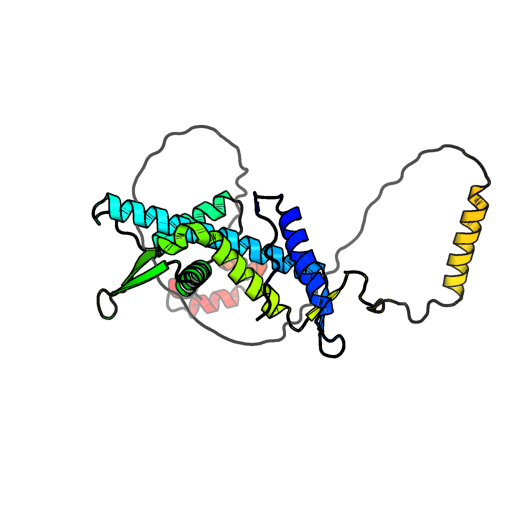7 ILE A N 1
ATOM 2241 C CA . ILE A 1 277 ? -23.000 38.900 -19.794 1.00 84.75 277 ILE A CA 1
ATOM 2242 C C . ILE A 1 277 ? -21.615 39.321 -20.305 1.00 84.75 277 ILE A C 1
ATOM 2244 O O . ILE A 1 277 ? -21.393 39.409 -21.509 1.00 84.75 277 ILE A O 1
ATOM 2248 N N . ASP A 1 278 ? -20.659 39.565 -19.411 1.00 81.19 278 ASP A N 1
ATOM 2249 C CA . ASP A 1 278 ? -19.409 40.236 -19.775 1.00 81.19 278 ASP A CA 1
ATOM 2250 C C . ASP A 1 278 ? -18.359 39.264 -20.320 1.00 81.19 278 ASP A C 1
ATOM 2252 O O . ASP A 1 278 ? -17.648 39.603 -21.271 1.00 81.19 278 ASP A O 1
ATOM 2256 N N . VAL A 1 279 ? -18.271 38.058 -19.743 1.00 83.88 279 VAL A N 1
ATOM 2257 C CA . VAL A 1 279 ? -17.286 37.029 -20.123 1.00 83.88 279 VAL A CA 1
ATOM 2258 C C . VAL A 1 279 ? -17.860 36.099 -21.182 1.00 83.88 279 VAL A C 1
ATOM 2260 O O . VAL A 1 279 ? -17.214 35.868 -22.199 1.00 83.88 279 VAL A O 1
ATOM 2263 N N . HIS A 1 280 ? -19.078 35.597 -20.970 1.00 80.69 280 HIS A N 1
ATOM 2264 C CA . HIS A 1 280 ? -19.713 34.649 -21.891 1.00 80.69 280 HIS A CA 1
ATOM 2265 C C . HIS A 1 280 ? -20.552 35.321 -22.985 1.00 80.69 280 HIS A C 1
ATOM 2267 O O . HIS A 1 280 ? -21.102 34.623 -23.831 1.00 80.69 280 HIS A O 1
ATOM 2273 N N . LYS A 1 281 ? -20.618 36.663 -22.997 1.00 89.25 281 LYS A N 1
ATOM 2274 C CA . LYS A 1 281 ? -21.293 37.473 -24.027 1.00 89.25 281 LYS A CA 1
ATOM 2275 C C . LYS A 1 281 ? -22.754 37.082 -24.257 1.00 89.25 281 LYS A C 1
ATOM 2277 O O . LYS A 1 281 ? -23.284 37.282 -25.347 1.00 89.25 281 LYS A O 1
ATOM 2282 N N . ILE A 1 282 ? -23.420 36.556 -23.229 1.00 85.12 282 ILE A N 1
ATOM 2283 C CA . ILE A 1 282 ? -24.839 36.229 -23.322 1.00 85.12 282 ILE A CA 1
ATOM 2284 C C . ILE A 1 282 ? -25.645 37.526 -23.285 1.00 85.12 282 ILE A C 1
ATOM 2286 O O . ILE A 1 282 ? -25.378 38.424 -22.480 1.00 85.12 282 ILE A O 1
ATOM 2290 N N . SER A 1 283 ? -26.631 37.637 -24.175 1.00 89.88 283 SER A N 1
ATOM 2291 C CA . SER A 1 283 ? -27.412 38.861 -24.300 1.00 89.88 283 SER A CA 1
ATOM 2292 C C . SER A 1 283 ? -28.209 39.141 -23.022 1.00 89.88 283 SER A C 1
ATOM 2294 O O . SER A 1 283 ? -28.765 38.245 -22.380 1.00 89.88 283 SER A O 1
ATOM 2296 N N . LYS A 1 284 ? -28.290 40.423 -22.652 1.00 88.69 284 LYS A N 1
ATOM 2297 C CA . LYS A 1 284 ? -29.083 40.857 -21.493 1.00 88.69 284 LYS A CA 1
ATOM 2298 C C . LYS A 1 284 ? -30.566 40.520 -21.667 1.00 88.69 284 LYS A C 1
ATOM 2300 O O . LYS A 1 284 ? -31.207 40.137 -20.695 1.00 88.69 284 LYS A O 1
ATOM 2305 N N . ASN A 1 285 ? -31.071 40.598 -22.899 1.00 89.31 285 ASN A N 1
ATOM 2306 C CA . ASN A 1 285 ? -32.461 40.287 -23.229 1.00 89.31 285 ASN A CA 1
ATOM 2307 C C . ASN A 1 285 ? -32.772 38.807 -22.989 1.00 89.31 285 ASN A C 1
ATOM 2309 O O . ASN A 1 285 ? -33.806 38.489 -22.415 1.00 89.31 285 ASN A O 1
ATOM 2313 N N . TYR A 1 286 ? -31.848 37.908 -23.338 1.00 87.62 286 TYR A N 1
ATOM 2314 C CA . TYR A 1 286 ? -32.012 36.481 -23.068 1.00 87.62 286 TYR A CA 1
ATOM 2315 C C . TYR A 1 286 ? -32.016 36.183 -21.562 1.00 87.62 286 TYR A C 1
ATOM 2317 O O . TYR A 1 286 ? -32.873 35.458 -21.072 1.00 87.62 286 TYR A O 1
ATOM 2325 N N . MET A 1 287 ? -31.124 36.815 -20.790 1.00 85.75 287 MET A N 1
ATOM 2326 C CA . MET A 1 287 ? -31.134 36.699 -19.323 1.00 85.75 287 MET A CA 1
ATOM 2327 C C . MET A 1 287 ? -32.447 37.197 -18.700 1.00 85.75 287 MET A C 1
ATOM 2329 O O . MET A 1 287 ? -32.900 36.652 -17.696 1.00 85.75 287 MET A O 1
ATOM 2333 N N . GLN A 1 288 ? -33.050 38.234 -19.283 1.00 85.44 288 GLN A N 1
ATOM 2334 C CA . GLN A 1 288 ? -34.331 38.775 -18.837 1.00 85.44 288 GLN A CA 1
ATOM 2335 C C . GLN A 1 288 ? -35.489 37.817 -19.154 1.00 85.44 288 GLN A C 1
ATOM 2337 O O . GLN A 1 288 ? -36.286 37.536 -18.264 1.00 85.44 288 GLN A O 1
ATOM 2342 N N . GLN A 1 289 ? -35.513 37.229 -20.353 1.00 87.44 289 GLN A N 1
ATOM 2343 C CA . GLN A 1 289 ? -36.498 36.206 -20.730 1.00 87.44 289 GLN A CA 1
ATOM 2344 C C . GLN A 1 289 ? -36.442 34.985 -19.804 1.00 87.44 289 GLN A C 1
ATOM 2346 O O . GLN A 1 289 ? -37.474 34.515 -19.339 1.00 87.44 289 GLN A O 1
ATOM 2351 N N . VAL A 1 290 ? -35.241 34.500 -19.470 1.00 83.94 290 VAL A N 1
ATOM 2352 C CA . VAL A 1 290 ? -35.076 33.381 -18.522 1.00 83.94 290 VAL A CA 1
ATOM 2353 C C . VAL A 1 290 ? -35.610 33.746 -17.134 1.00 83.94 290 VAL A C 1
ATOM 2355 O O . VAL A 1 290 ? -36.166 32.892 -16.447 1.00 83.94 290 VAL A O 1
ATOM 2358 N N . LYS A 1 291 ? -35.484 35.013 -16.718 1.00 85.88 291 LYS A N 1
ATOM 2359 C CA . LYS A 1 291 ? -36.047 35.476 -15.446 1.00 85.88 291 LYS A CA 1
ATOM 2360 C C . LYS A 1 291 ? -37.573 35.507 -15.471 1.00 85.88 291 LYS A C 1
ATOM 2362 O O . LYS A 1 291 ? -38.191 35.065 -14.511 1.00 85.88 291 LYS A O 1
ATOM 2367 N N . GLU A 1 292 ? -38.159 36.008 -16.550 1.00 87.19 292 GLU A N 1
ATOM 2368 C CA . GLU A 1 292 ? -39.615 36.116 -16.719 1.00 87.19 292 GLU A CA 1
ATOM 2369 C C . GLU A 1 292 ? -40.295 34.750 -16.846 1.00 87.19 292 GLU A C 1
ATOM 2371 O O . GLU A 1 292 ? -41.401 34.567 -16.349 1.00 87.19 292 GLU A O 1
ATOM 2376 N N . LEU A 1 293 ? -39.614 33.775 -17.451 1.00 86.88 293 LEU A N 1
ATOM 2377 C CA . LEU A 1 293 ? -40.094 32.396 -17.569 1.00 86.88 293 LEU A CA 1
ATOM 2378 C C . LEU A 1 293 ? -39.834 31.548 -16.313 1.00 86.88 293 LEU A C 1
ATOM 2380 O O . LEU A 1 293 ? -40.271 30.399 -16.248 1.00 86.88 293 LEU A O 1
ATOM 2384 N N . SER A 1 294 ? -39.109 32.073 -15.322 1.00 83.62 294 SER A N 1
ATOM 2385 C CA . SER A 1 294 ? -38.825 31.341 -14.091 1.00 83.62 294 SER A CA 1
ATOM 2386 C C . SER A 1 294 ? -39.970 31.466 -13.095 1.00 83.62 294 SER A C 1
ATOM 2388 O O . SER A 1 294 ? -40.410 32.561 -12.756 1.00 83.62 294 SER A O 1
ATOM 2390 N N . ASN A 1 295 ? -40.375 30.334 -12.521 1.00 83.56 295 ASN A N 1
ATOM 2391 C CA . ASN A 1 295 ? -41.462 30.285 -11.541 1.00 83.56 295 ASN A CA 1
ATOM 2392 C C . ASN A 1 295 ? -41.148 31.041 -10.234 1.00 83.56 295 ASN A C 1
ATOM 2394 O O . ASN A 1 295 ? -42.066 31.420 -9.513 1.00 83.56 295 ASN A O 1
ATOM 2398 N N . ASN A 1 296 ? -39.867 31.213 -9.883 1.00 84.25 296 ASN A N 1
ATOM 2399 C CA . ASN A 1 296 ? -39.421 32.030 -8.748 1.00 84.25 296 ASN A CA 1
ATOM 2400 C C . ASN A 1 296 ? -37.927 32.407 -8.871 1.00 84.25 296 ASN A C 1
ATOM 2402 O O . ASN A 1 296 ? -37.193 31.859 -9.699 1.00 84.25 296 ASN A O 1
ATOM 2406 N N . ASP A 1 297 ? -37.455 33.313 -8.008 1.00 75.62 297 ASP A N 1
ATOM 2407 C CA . ASP A 1 297 ? -36.061 33.785 -8.013 1.00 75.62 297 ASP A CA 1
ATOM 2408 C C . ASP A 1 297 ? -35.043 32.675 -7.698 1.00 75.62 297 ASP A C 1
ATOM 2410 O O . ASP A 1 297 ? -33.937 32.683 -8.236 1.00 75.62 297 ASP A O 1
ATOM 2414 N N . SER A 1 298 ? -35.395 31.692 -6.861 1.00 77.69 298 SER A N 1
ATOM 2415 C CA . SER A 1 298 ? -34.481 30.588 -6.532 1.00 77.69 298 SER A CA 1
ATOM 2416 C C . SER A 1 298 ? -34.253 29.660 -7.727 1.00 77.69 298 SER A C 1
ATOM 2418 O O . SER A 1 298 ? -33.126 29.241 -7.983 1.00 77.69 298 SER A O 1
ATOM 2420 N N . THR A 1 299 ? -35.304 29.398 -8.504 1.00 76.38 299 THR A N 1
ATOM 2421 C CA . THR A 1 299 ? -35.240 28.630 -9.746 1.00 76.38 299 THR A CA 1
ATOM 2422 C C . THR A 1 299 ? -34.421 29.378 -10.797 1.00 76.38 299 THR A C 1
ATOM 2424 O O . THR A 1 299 ? -33.583 28.758 -11.441 1.00 76.38 299 THR A O 1
ATOM 2427 N N . TYR A 1 300 ? -34.565 30.704 -10.889 1.00 82.00 300 TYR A N 1
ATOM 2428 C CA . TYR A 1 300 ? -33.775 31.538 -11.799 1.00 82.00 300 TYR A CA 1
ATOM 2429 C C . TYR A 1 300 ? -32.282 31.558 -11.439 1.00 82.00 300 TYR A C 1
ATOM 2431 O O . TYR A 1 300 ? -31.440 31.540 -12.324 1.00 82.00 300 TYR A O 1
ATOM 2439 N N . ILE A 1 301 ? -31.934 31.598 -10.148 1.00 76.56 301 ILE A N 1
ATOM 2440 C CA . ILE A 1 301 ? -30.529 31.603 -9.699 1.00 76.56 301 ILE A CA 1
ATOM 2441 C C . ILE A 1 301 ? -29.854 30.238 -9.910 1.00 76.56 301 ILE A C 1
ATOM 2443 O O . ILE A 1 301 ? -28.639 30.186 -10.102 1.00 76.56 301 ILE A O 1
ATOM 2447 N N . ASN A 1 302 ? -30.619 29.146 -9.828 1.00 74.19 302 ASN A N 1
ATOM 2448 C CA . ASN A 1 302 ? -30.105 27.787 -10.007 1.00 74.19 302 ASN A CA 1
ATOM 2449 C C . ASN A 1 302 ? -29.966 27.368 -11.480 1.00 74.19 302 ASN A C 1
ATOM 2451 O O . ASN A 1 302 ? -29.179 26.460 -11.753 1.00 74.19 302 ASN A O 1
ATOM 2455 N N . ALA A 1 303 ? -30.748 27.971 -12.382 1.00 68.19 303 ALA A N 1
ATOM 2456 C CA . ALA A 1 303 ? -30.685 27.755 -13.829 1.00 68.19 303 ALA A CA 1
ATOM 2457 C C . ALA A 1 303 ? -29.460 28.445 -14.455 1.00 68.19 303 ALA A C 1
ATOM 2459 O O . ALA A 1 303 ? -28.837 27.816 -15.341 1.00 68.19 303 ALA A O 1
#

Organism: NCBI:txid1293575

Secondary structure (DSSP, 8-state):
--PPP----------HHHHHHHHHHHHHHGGGGS-TTTPEEEEHHHHHHHHHHHHHHHHHHHHHHHHHHHHHHHHHHTTT-S---HHHHHHHHHHHHHHTTPPP--HHHHHHHHHHHHHTTSEEEEEEE-STTS-EEEEEEE-SSSTTTHHHHHHHHHHHHHHHTTTTEEEE-TT---PPPTT--TT--HHHHHHHHHHHHHHHHHTTS----------------------------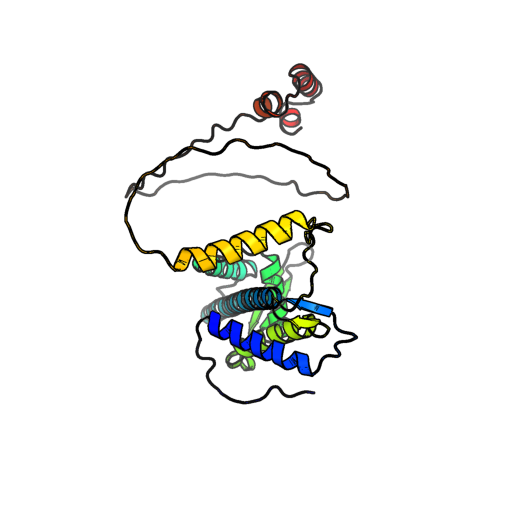----------------------------------HHHHHHHTS---HHHHHHHHHT-SSHHHHHH-

Radius of gyration: 31.8 Å; Cα contacts (8 Å, |Δi|>4): 168; chains: 1; bounding box: 88×66×78 Å

Mean predicted aligned error: 19.97 Å

Sequence (303 aa):
MLSIPKDNKNFKFQDPKGQINAILKSLVELNIHKDPNNSQTIRMSYVKLQIIKMLKRYNRIIKVYWAINTKNTNYKQSMGIEEYSACDIQNIVLKLLENDAAKKVCKRTLELDIKLLNNLNLIKSKIIRFGKGKGSVAYYVQNMELMPTHKDAILEYLTQMLQDNLKDKIIIGNFDLNEPFDNEPKNINSKTTKFITKKIEEKNNEQLHKNRMGIISHVQTPDVINKANISNINKENSKNSLEKNSAKSLSCEKPKSAEQKSEKVRFKRIGVKTRLIDVHKISKNYMQQVKELSNNDSTYINA

Solvent-accessible surface area (backbone atoms only — not comparable to full-atom values): 19543 Å² total; per-residue (Å²): 139,83,80,76,84,90,75,76,91,74,92,64,87,61,59,71,67,55,52,52,50,52,55,49,50,58,59,48,62,53,39,81,80,50,59,76,90,80,33,47,81,39,47,43,67,58,54,52,51,51,51,54,53,48,51,56,49,48,59,48,44,52,42,48,54,49,43,48,49,55,50,48,50,46,17,60,75,50,76,60,70,51,73,72,39,60,65,55,42,50,53,52,39,50,53,58,36,53,75,67,74,43,82,89,75,58,71,68,59,54,51,52,43,52,49,48,38,37,75,69,57,45,28,46,79,45,74,50,67,70,52,91,93,60,54,70,46,42,45,68,46,70,34,71,87,48,55,88,49,45,69,58,56,53,49,51,53,56,49,50,56,52,48,64,77,40,66,60,40,38,67,36,56,84,79,70,62,87,65,74,63,95,74,60,64,94,69,71,51,73,66,58,56,51,50,52,52,48,53,51,52,50,54,65,59,54,74,75,65,77,89,82,90,84,89,86,87,87,88,86,87,88,86,84,89,84,82,87,86,87,83,89,81,90,84,86,88,79,85,88,84,83,89,82,89,81,87,84,88,89,80,90,89,84,88,89,83,82,90,74,90,70,83,76,80,74,75,77,76,71,49,70,69,55,39,40,38,73,74,67,62,43,56,69,67,57,57,47,50,52,49,72,74,31,95,42,71,68,58,44,73,74,106